Protein AF-A0A9P6E2N8-F1 (afdb_monomer_lite)

Radius of gyration: 18.42 Å; chains: 1; bounding box: 60×50×48 Å

Foldseek 3Di:
DDDDDDDPPPPPPDDPPPDDDPVLVVLLVVLLLLLQLLQLVLFDAPPDPPDDRQFPDDNVRSNVDDLVNQQALQCLNTGPKEWEAADDPVLLVVLLCQSQPAQVLPDDDQQPSLVVRPSSCCRCPVARPDPVHDSVSNVVSSVVVVVSSLSGFKAFSGDNRYRWDWAFDDPRIAMVVNPDGGTHTYMYTYHPDHGHHD

Secondary structure (DSSP, 8-state):
---------------TT----HHHHHHHHHHHHHHHHHHHHTPPPPSSTTS--SB---HHHHHT--HHHHH--BGGGTBSSEEEEEPPHHHHHHHHHHHSPPTT----S--BTGGG-HHHHIIIIIIIS-TTS-HHHHHHHHHHHHHHHTT-SEEE---SSBSS-EEPPPTT-EEESTT--S-EEEEEEPTT---B--

Organism: NCBI:txid179855

pLDDT: mean 85.66, std 16.01, range [40.47, 98.5]

Sequence (198 aa):
PPDQDQGSDLDSDIDPNENFEPDVNQALTKIWRQFLLDIANRSSNPKANVESAYVKLSDIQKLAVTDETYQNLHLSDFFKACHWKVGTRAEWSRTFTHLFPVRGDERSGSTQNYKNMTYWLDWTGDYLNNSNIPNATIHLMRKHLYKRFNKLRWMPLAQRERVWVSKKPIVSLRSYPETHTTAAPWVLIAPRHEPTFD

Structure (mmCIF, N/CA/C/O backbone):
data_AF-A0A9P6E2N8-F1
#
_entry.id   AF-A0A9P6E2N8-F1
#
loop_
_atom_site.group_PDB
_atom_site.id
_atom_site.type_symbol
_atom_site.label_atom_id
_atom_site.label_alt_id
_atom_site.label_comp_id
_atom_site.label_asym_id
_atom_site.label_entity_id
_atom_site.label_seq_id
_atom_site.pdbx_PDB_ins_code
_atom_site.Cartn_x
_atom_site.Cartn_y
_atom_site.Cartn_z
_atom_site.occupancy
_atom_site.B_iso_or_equiv
_atom_site.auth_seq_id
_atom_site.auth_comp_id
_atom_site.auth_asym_id
_atom_site.auth_atom_id
_atom_site.pdbx_PDB_model_num
ATOM 1 N N . PRO A 1 1 ? -35.102 -35.440 13.077 1.00 52.28 1 PRO A N 1
ATOM 2 C CA . PRO A 1 1 ? -34.419 -34.132 12.955 1.00 52.28 1 PRO A CA 1
ATOM 3 C C . PRO A 1 1 ? -33.355 -34.163 11.852 1.00 52.28 1 PRO A C 1
ATOM 5 O O . PRO A 1 1 ? -32.656 -35.165 11.710 1.00 52.28 1 PRO A O 1
ATOM 8 N N . PRO A 1 2 ? -33.264 -33.091 11.061 1.00 51.31 2 PRO A N 1
ATOM 9 C CA . PRO A 1 2 ? -31.935 -32.545 10.823 1.00 51.31 2 PRO A CA 1
ATOM 10 C C . PRO A 1 2 ? -31.901 -31.021 10.969 1.00 51.31 2 PRO A C 1
ATOM 12 O O . PRO A 1 2 ? -32.817 -30.314 10.551 1.00 51.31 2 PRO A O 1
ATOM 15 N N . ASP A 1 3 ? -30.810 -30.563 11.575 1.00 51.19 3 ASP A N 1
ATOM 16 C CA . ASP A 1 3 ? -30.391 -29.173 11.670 1.00 51.19 3 ASP A CA 1
ATOM 17 C C . ASP A 1 3 ? -30.147 -28.588 10.272 1.00 51.19 3 ASP A C 1
ATOM 19 O O . ASP A 1 3 ? -29.436 -29.179 9.456 1.00 51.19 3 ASP A O 1
ATOM 23 N N . GLN A 1 4 ? -30.719 -27.414 10.003 1.00 44.91 4 GLN A N 1
ATOM 24 C CA . GLN A 1 4 ? -30.304 -26.558 8.895 1.00 44.91 4 GLN A CA 1
ATOM 25 C C . GLN A 1 4 ? -29.604 -25.325 9.457 1.00 44.91 4 GLN A C 1
ATOM 27 O O . GLN A 1 4 ? -30.230 -24.349 9.862 1.00 44.91 4 GLN A O 1
ATOM 32 N N . ASP A 1 5 ? -28.278 -25.420 9.453 1.00 59.06 5 ASP A N 1
ATOM 33 C CA . ASP A 1 5 ? -27.359 -24.302 9.305 1.00 59.06 5 ASP A CA 1
ATOM 34 C C . ASP A 1 5 ? -27.633 -23.613 7.960 1.00 59.06 5 ASP A C 1
ATOM 36 O O . ASP A 1 5 ? -27.501 -24.226 6.897 1.00 59.06 5 ASP A O 1
ATOM 40 N N . GLN A 1 6 ? -28.038 -22.346 8.008 1.00 40.47 6 GLN A N 1
ATOM 41 C CA . GLN A 1 6 ? -27.842 -21.426 6.898 1.00 40.47 6 GLN A CA 1
ATOM 42 C C . GLN A 1 6 ? -27.220 -20.152 7.447 1.00 40.47 6 GLN A C 1
ATOM 44 O O . GLN A 1 6 ? -27.843 -19.384 8.183 1.00 40.47 6 GLN A O 1
ATOM 49 N N . GLY A 1 7 ? -25.948 -19.995 7.085 1.00 43.03 7 GLY A N 1
ATOM 50 C CA . GLY A 1 7 ? -25.104 -18.865 7.404 1.00 43.03 7 GLY A CA 1
ATOM 51 C C . GLY A 1 7 ? -25.801 -17.542 7.121 1.00 43.03 7 GLY A C 1
ATOM 52 O O . GLY A 1 7 ? -26.288 -17.270 6.026 1.00 43.03 7 GLY A O 1
ATOM 53 N N . SER A 1 8 ? -25.825 -16.714 8.158 1.00 45.38 8 SER A N 1
ATOM 54 C CA . SER A 1 8 ? -26.286 -15.339 8.106 1.00 45.38 8 SER A CA 1
ATOM 55 C C . SER A 1 8 ? -25.223 -14.472 7.425 1.00 45.38 8 SER A C 1
ATOM 57 O O . SER A 1 8 ? -24.461 -13.773 8.097 1.00 45.38 8 SER A O 1
ATOM 59 N N . ASP A 1 9 ? -25.195 -14.490 6.093 1.00 50.75 9 ASP A N 1
ATOM 60 C CA . ASP A 1 9 ? -24.541 -13.462 5.280 1.00 50.75 9 ASP A CA 1
ATOM 61 C C . ASP A 1 9 ? -25.358 -12.163 5.375 1.00 50.75 9 ASP A C 1
ATOM 63 O O . ASP A 1 9 ? -26.148 -11.813 4.500 1.00 50.75 9 ASP A O 1
ATOM 67 N N . LEU A 1 10 ? -25.187 -11.433 6.480 1.00 44.75 10 LEU A N 1
ATOM 68 C CA . LEU A 1 10 ? -25.597 -10.034 6.557 1.00 44.75 10 LEU A CA 1
ATOM 69 C C . LEU A 1 10 ? -24.540 -9.185 5.844 1.00 44.75 10 LEU A C 1
ATOM 71 O O . LEU A 1 10 ? -23.747 -8.480 6.479 1.00 44.75 10 LEU A O 1
ATOM 75 N N . ASP A 1 11 ? -24.575 -9.215 4.511 1.00 46.97 11 ASP A N 1
ATOM 76 C CA . ASP A 1 11 ? -24.194 -8.057 3.703 1.00 46.97 11 ASP A CA 1
ATOM 77 C C . ASP A 1 11 ? -25.184 -6.934 4.039 1.00 46.97 11 ASP A C 1
ATOM 79 O O . ASP A 1 11 ? -26.186 -6.685 3.377 1.00 46.97 11 ASP A O 1
ATOM 83 N N . SER A 1 12 ? -24.917 -6.288 5.171 1.00 48.03 12 SER A N 1
ATOM 84 C CA . SER A 1 12 ? -25.507 -5.011 5.531 1.00 48.03 12 SER A CA 1
ATOM 85 C C . SER A 1 12 ? -25.025 -4.003 4.495 1.00 48.03 12 SER A C 1
ATOM 87 O O . SER A 1 12 ? -23.885 -3.510 4.552 1.00 48.03 12 SER A O 1
ATOM 89 N N . ASP A 1 13 ? -25.899 -3.764 3.519 1.00 48.53 13 ASP A N 1
ATOM 90 C CA . ASP A 1 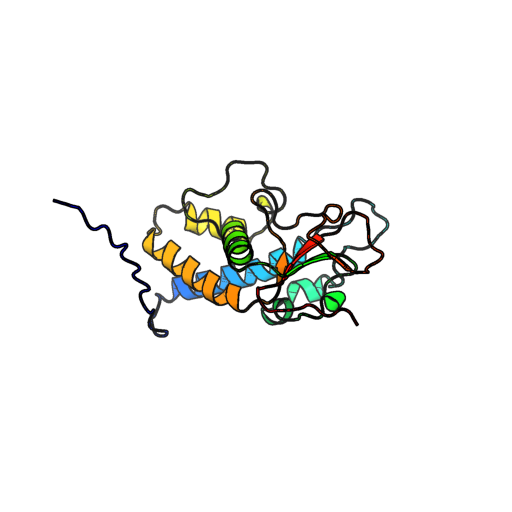13 ? -25.884 -2.615 2.631 1.00 48.53 13 ASP A CA 1
ATOM 91 C C . ASP A 1 13 ? -25.711 -1.363 3.492 1.00 48.53 13 ASP A C 1
ATOM 93 O O . ASP A 1 13 ? -26.623 -0.906 4.178 1.00 48.53 13 ASP A O 1
ATOM 97 N N . ILE A 1 14 ? -24.480 -0.855 3.526 1.00 53.50 14 ILE A N 1
ATOM 98 C CA . ILE A 1 14 ? -24.168 0.380 4.233 1.00 53.50 14 ILE A CA 1
ATOM 99 C C . ILE A 1 14 ? -24.707 1.530 3.408 1.00 53.50 14 ILE A C 1
ATOM 101 O O . ILE A 1 14 ? -24.273 1.727 2.268 1.00 53.50 14 ILE A O 1
ATOM 105 N N . ASP A 1 15 ? -25.573 2.312 4.042 1.00 54.09 15 ASP A N 1
ATOM 106 C CA . ASP A 1 15 ? -25.969 3.625 3.573 1.00 54.09 15 ASP A CA 1
ATOM 107 C C . ASP A 1 15 ? -24.705 4.478 3.338 1.00 54.09 15 ASP A C 1
ATOM 109 O O . ASP A 1 15 ? -23.913 4.689 4.263 1.00 54.09 15 ASP A O 1
ATOM 113 N N . PRO A 1 16 ? -24.461 4.975 2.114 1.00 51.03 16 PRO A N 1
ATOM 114 C CA . PRO A 1 16 ? -23.378 5.920 1.855 1.00 51.03 16 PRO A CA 1
ATOM 115 C C . PRO A 1 16 ? -23.459 7.208 2.704 1.00 51.03 16 PRO A C 1
ATOM 117 O O . PRO A 1 16 ? -22.477 7.949 2.722 1.00 51.03 16 PRO A O 1
ATOM 120 N N . ASN A 1 17 ? -24.565 7.445 3.424 1.00 50.59 17 ASN A N 1
ATOM 121 C CA . ASN A 1 17 ? -24.767 8.528 4.390 1.00 50.59 17 ASN A CA 1
ATOM 122 C C . ASN A 1 17 ? -24.568 8.128 5.863 1.00 50.59 17 ASN A C 1
ATOM 124 O O . ASN A 1 17 ? -25.029 8.856 6.745 1.00 50.59 17 ASN A O 1
ATOM 128 N N . GLU A 1 18 ? -23.911 7.005 6.171 1.00 60.66 18 GLU A N 1
ATOM 129 C CA . GLU A 1 18 ? -23.538 6.690 7.555 1.00 60.66 18 GLU A CA 1
ATOM 130 C C . GLU A 1 18 ? -22.545 7.756 8.068 1.00 60.66 18 GLU A C 1
ATOM 132 O O . GLU A 1 18 ? -21.334 7.708 7.835 1.00 60.66 18 GLU A O 1
ATOM 137 N N . ASN A 1 19 ? -23.098 8.803 8.687 1.00 55.50 19 ASN A N 1
ATOM 138 C CA . ASN A 1 19 ? -22.370 9.955 9.195 1.00 55.50 19 ASN A CA 1
ATOM 139 C C . ASN A 1 19 ? -21.580 9.535 10.430 1.00 55.50 19 ASN A C 1
ATOM 141 O O . ASN A 1 19 ? -22.124 9.399 11.524 1.00 55.50 19 ASN A O 1
ATOM 145 N N . PHE A 1 20 ? -20.279 9.348 10.248 1.00 61.91 20 PHE A N 1
ATOM 146 C CA . PHE A 1 20 ? -19.349 9.186 11.353 1.00 61.91 20 PHE A CA 1
ATOM 147 C C . PHE A 1 20 ? -19.308 10.439 12.213 1.00 61.91 20 PHE A C 1
ATOM 149 O O . PHE A 1 20 ? -19.444 11.563 11.717 1.00 61.91 20 PHE A O 1
ATOM 156 N N . GLU A 1 21 ? -18.980 10.241 13.486 1.00 68.62 21 GLU A N 1
ATOM 157 C CA . GLU A 1 21 ? -18.473 11.337 14.293 1.00 68.62 21 GLU A CA 1
ATOM 158 C C . GLU A 1 21 ? -17.294 12.007 13.556 1.00 68.62 21 GLU A C 1
ATOM 160 O O . GLU A 1 21 ? -16.438 11.305 12.997 1.00 68.62 21 GLU A O 1
ATOM 165 N N . PRO A 1 22 ? -17.233 13.352 13.519 1.00 64.00 22 PRO A N 1
ATOM 166 C CA . PRO A 1 22 ? -16.210 14.092 12.781 1.00 64.00 22 PRO A CA 1
ATOM 167 C C . PRO A 1 22 ? -14.769 13.626 13.045 1.00 64.00 22 PRO A C 1
ATOM 169 O O . PRO A 1 22 ? -13.941 13.678 12.135 1.00 64.00 22 PRO A O 1
ATOM 172 N N . ASP A 1 23 ? -14.486 13.123 14.249 1.00 79.19 23 ASP A N 1
ATOM 173 C CA . ASP A 1 23 ? -13.174 12.616 14.659 1.00 79.19 23 ASP A CA 1
ATOM 174 C C . ASP A 1 23 ? -12.752 11.347 13.889 1.00 79.19 23 ASP A C 1
ATOM 176 O O . ASP A 1 23 ? -11.657 11.279 13.329 1.00 79.19 23 ASP A O 1
ATOM 180 N N . VAL A 1 24 ? -13.655 10.372 13.717 1.00 83.19 24 VAL A N 1
ATOM 181 C CA . VAL A 1 24 ? -13.342 9.114 13.007 1.00 83.19 24 VAL A CA 1
ATOM 182 C C . VAL A 1 24 ? -13.080 9.360 11.518 1.00 83.19 24 VAL A C 1
ATOM 184 O O . VAL A 1 24 ? -12.187 8.749 10.925 1.00 83.19 24 VAL A O 1
ATOM 187 N N . ASN A 1 25 ? -13.806 10.294 10.900 1.00 85.69 25 ASN A N 1
ATOM 188 C CA . ASN A 1 25 ? -13.575 10.681 9.505 1.00 85.69 25 ASN A CA 1
ATOM 189 C C . ASN A 1 25 ? -12.207 11.348 9.302 1.00 85.69 25 ASN A C 1
ATOM 191 O O . ASN A 1 25 ? -11.506 11.067 8.317 1.00 85.69 25 ASN A O 1
ATOM 195 N N . GLN A 1 26 ? -11.813 12.224 10.230 1.00 89.12 26 GLN A N 1
ATOM 196 C CA . GLN A 1 26 ? -10.501 12.870 10.207 1.00 89.12 26 GLN A CA 1
ATOM 197 C C . GLN A 1 26 ? -9.385 11.845 10.426 1.00 89.12 26 GLN A C 1
ATOM 199 O O . GLN A 1 26 ? -8.429 11.810 9.644 1.00 89.12 26 GLN A O 1
ATOM 204 N N . ALA A 1 27 ? -9.553 10.947 11.399 1.00 90.44 27 ALA A N 1
ATOM 205 C CA . ALA A 1 27 ? -8.662 9.820 11.653 1.00 90.44 27 ALA A CA 1
ATOM 206 C C . ALA A 1 27 ? -8.456 8.949 10.404 1.00 90.44 27 ALA A C 1
ATOM 208 O O . ALA A 1 27 ? -7.322 8.721 9.979 1.00 90.44 27 ALA A O 1
ATOM 209 N N . LEU A 1 28 ? -9.543 8.521 9.754 1.00 93.75 28 LEU A N 1
ATOM 210 C CA . LEU A 1 28 ? -9.488 7.722 8.527 1.00 93.75 28 LEU A CA 1
ATOM 211 C C . LEU A 1 28 ? -8.750 8.440 7.398 1.00 93.75 28 LEU A C 1
ATOM 213 O O . LEU A 1 28 ? -7.960 7.826 6.679 1.00 93.75 28 LEU A O 1
ATOM 217 N N . THR A 1 29 ? -8.992 9.739 7.240 1.00 94.50 29 THR A N 1
ATOM 218 C CA . THR A 1 29 ? -8.325 10.549 6.217 1.00 94.50 29 THR A CA 1
ATOM 219 C C . THR A 1 29 ? -6.830 10.669 6.490 1.00 94.50 29 THR A C 1
ATOM 221 O O . THR A 1 29 ? -6.033 10.476 5.570 1.00 94.50 29 THR A O 1
ATOM 224 N N . LYS A 1 30 ? -6.443 10.909 7.748 1.00 95.38 30 LYS A N 1
ATOM 225 C CA . LYS A 1 30 ? -5.042 10.983 8.177 1.00 95.38 30 LYS A CA 1
ATOM 226 C C . LYS A 1 30 ? -4.321 9.652 7.958 1.00 95.38 30 LYS A C 1
ATOM 228 O O . LYS A 1 30 ? -3.292 9.631 7.283 1.00 95.38 30 LYS A O 1
ATOM 233 N N . ILE A 1 31 ? -4.876 8.548 8.465 1.00 96.56 31 ILE A N 1
ATOM 234 C CA . ILE A 1 31 ? -4.289 7.205 8.327 1.00 96.56 31 ILE A CA 1
ATOM 235 C C . ILE A 1 31 ? -4.139 6.845 6.853 1.00 96.56 31 ILE A C 1
ATOM 237 O O . ILE A 1 31 ? -3.077 6.389 6.439 1.00 96.56 31 ILE A O 1
ATOM 241 N N . TRP A 1 32 ? -5.178 7.077 6.045 1.00 97.75 32 TRP A N 1
ATOM 242 C CA . TRP A 1 32 ? -5.133 6.778 4.617 1.00 97.75 32 TRP A CA 1
ATOM 243 C C . TRP A 1 32 ? -4.052 7.585 3.900 1.00 97.75 32 TRP A C 1
ATOM 245 O O . TRP A 1 32 ? -3.250 7.026 3.151 1.00 97.75 32 TRP A O 1
ATOM 255 N N . ARG A 1 33 ? -3.982 8.895 4.163 1.00 97.31 33 ARG A N 1
ATOM 256 C CA . ARG A 1 33 ? -2.963 9.760 3.568 1.00 97.31 33 ARG A CA 1
ATOM 257 C C . ARG A 1 33 ? -1.556 9.294 3.933 1.00 97.31 33 ARG A C 1
ATOM 259 O O . ARG A 1 33 ? -0.710 9.194 3.043 1.00 97.31 33 ARG A O 1
ATOM 266 N N . GLN A 1 34 ? -1.324 8.992 5.210 1.00 97.31 34 GLN A N 1
ATOM 267 C CA . GLN A 1 34 ? -0.031 8.519 5.697 1.00 97.31 34 GLN A CA 1
ATOM 268 C C . GLN A 1 34 ? 0.322 7.141 5.128 1.00 97.31 34 GLN A C 1
ATOM 270 O O . GLN A 1 34 ? 1.471 6.911 4.762 1.00 97.31 34 GLN A O 1
ATOM 275 N N . PHE A 1 35 ? -0.659 6.250 4.981 1.00 97.25 35 PHE A N 1
ATOM 276 C CA . PHE A 1 35 ? -0.478 4.945 4.351 1.00 97.25 35 PHE A CA 1
ATOM 277 C C . PHE A 1 35 ? 0.084 5.084 2.933 1.00 97.25 35 PHE A C 1
ATOM 279 O O . PHE A 1 35 ? 1.115 4.490 2.620 1.00 97.25 35 PHE A O 1
ATOM 286 N N . LEU A 1 36 ? -0.525 5.928 2.097 1.00 97.25 36 LEU A N 1
ATOM 287 C CA . LEU A 1 36 ? -0.045 6.158 0.732 1.00 97.25 36 LEU A CA 1
ATOM 288 C C . LEU A 1 36 ? 1.382 6.733 0.707 1.00 97.25 36 LEU A C 1
ATOM 290 O O . LEU A 1 36 ? 2.196 6.312 -0.117 1.00 97.25 36 LEU A O 1
ATOM 294 N N . LEU A 1 37 ? 1.708 7.653 1.621 1.00 95.00 37 LEU A N 1
ATOM 295 C CA . LEU A 1 37 ? 3.061 8.209 1.755 1.00 95.00 37 LEU A CA 1
ATOM 296 C C . LEU A 1 37 ? 4.082 7.138 2.141 1.00 95.00 37 LEU A C 1
ATOM 298 O O . LEU A 1 37 ? 5.158 7.048 1.547 1.00 95.00 37 LEU A O 1
ATOM 302 N N . ASP A 1 38 ? 3.761 6.322 3.137 1.00 94.44 38 ASP A N 1
ATOM 303 C CA . ASP A 1 38 ? 4.670 5.312 3.668 1.00 94.44 38 ASP A CA 1
ATOM 304 C C . ASP A 1 38 ? 4.945 4.200 2.658 1.00 94.44 38 ASP A C 1
ATOM 306 O O . ASP A 1 38 ? 6.083 3.728 2.558 1.00 94.44 38 ASP A O 1
ATOM 310 N N . ILE A 1 39 ? 3.939 3.810 1.868 1.00 94.19 39 ILE A N 1
ATOM 311 C CA . ILE A 1 39 ? 4.114 2.839 0.785 1.00 94.19 39 ILE A CA 1
ATOM 312 C C . ILE A 1 39 ? 5.157 3.347 -0.218 1.00 94.19 39 ILE A C 1
ATOM 314 O O . ILE A 1 39 ? 6.093 2.606 -0.532 1.00 94.19 39 ILE A O 1
ATOM 318 N N . ALA A 1 40 ? 5.069 4.609 -0.649 1.00 92.06 40 ALA A N 1
ATOM 319 C CA . ALA A 1 40 ? 6.023 5.198 -1.589 1.00 92.06 40 ALA A CA 1
ATOM 320 C C . ALA A 1 40 ? 7.429 5.356 -0.980 1.00 92.06 40 ALA A C 1
ATOM 322 O O . ALA A 1 40 ? 8.432 4.981 -1.600 1.00 92.06 40 ALA A O 1
ATOM 323 N N . ASN A 1 41 ? 7.507 5.859 0.255 1.00 88.50 41 ASN A N 1
ATOM 324 C CA . ASN A 1 41 ? 8.771 6.181 0.925 1.00 88.50 41 ASN A CA 1
ATOM 325 C C . ASN A 1 41 ? 9.576 4.961 1.375 1.00 88.50 41 ASN A C 1
ATOM 327 O O . ASN A 1 41 ? 10.803 5.021 1.438 1.00 88.50 41 ASN A O 1
ATOM 331 N N . ARG A 1 42 ? 8.912 3.848 1.698 1.00 86.56 42 ARG A N 1
ATOM 332 C CA . ARG A 1 42 ? 9.568 2.630 2.206 1.00 86.56 42 ARG A CA 1
ATOM 333 C C . ARG A 1 42 ? 9.734 1.542 1.152 1.00 86.56 42 ARG A C 1
ATOM 335 O O . ARG A 1 42 ? 9.994 0.387 1.506 1.00 86.56 42 ARG A O 1
ATOM 342 N N . SER A 1 43 ? 9.571 1.894 -0.119 1.00 77.44 43 SER A N 1
ATOM 343 C CA . SER A 1 43 ? 9.895 1.007 -1.231 1.00 77.44 43 SER A CA 1
ATOM 344 C C . SER A 1 43 ? 11.333 0.493 -1.113 1.00 77.44 43 SER A C 1
ATOM 346 O O . SER A 1 43 ? 12.217 1.143 -0.554 1.00 77.44 43 SER A O 1
ATOM 348 N N . SER A 1 44 ? 11.552 -0.754 -1.531 1.00 66.69 44 SER A N 1
ATOM 349 C CA . SER A 1 44 ? 12.854 -1.390 -1.327 1.00 66.69 44 SER A CA 1
ATOM 350 C C . SER A 1 44 ? 13.935 -0.715 -2.165 1.00 66.69 44 SER A C 1
ATOM 352 O O . SER A 1 44 ? 13.705 -0.394 -3.328 1.00 66.69 44 SER A O 1
ATOM 354 N N . ASN A 1 45 ? 15.130 -0.588 -1.590 1.00 65.88 45 ASN A N 1
ATOM 355 C CA . ASN A 1 45 ? 16.336 -0.198 -2.312 1.00 65.88 45 ASN A CA 1
ATOM 356 C C . ASN A 1 45 ? 17.212 -1.433 -2.578 1.00 65.88 45 ASN A C 1
ATOM 358 O O . ASN A 1 45 ? 17.247 -2.339 -1.732 1.00 65.88 45 ASN A O 1
ATOM 362 N N . PRO A 1 46 ? 17.927 -1.489 -3.716 1.00 59.44 46 PRO A N 1
ATOM 363 C CA . PRO A 1 46 ? 18.962 -2.491 -3.934 1.00 59.44 46 PRO A CA 1
ATOM 364 C C . PRO A 1 46 ? 19.987 -2.445 -2.792 1.00 59.44 46 PRO A C 1
ATOM 366 O O . PRO A 1 46 ? 20.341 -1.376 -2.302 1.00 59.44 46 PRO A O 1
ATOM 369 N N . LYS A 1 47 ? 20.494 -3.606 -2.361 1.00 55.59 47 LYS A N 1
ATOM 370 C CA . LYS A 1 47 ? 21.522 -3.693 -1.302 1.00 55.59 47 LYS A CA 1
ATOM 371 C C . LYS A 1 47 ? 22.910 -3.189 -1.736 1.00 55.59 47 LYS A C 1
ATOM 373 O O . LYS A 1 47 ? 23.836 -3.232 -0.935 1.00 55.59 47 LYS A O 1
ATOM 378 N N . ALA A 1 48 ? 23.069 -2.733 -2.975 1.00 50.62 48 ALA A N 1
ATOM 379 C CA . ALA A 1 48 ? 24.320 -2.201 -3.491 1.00 50.62 48 ALA A CA 1
ATOM 380 C C . ALA A 1 48 ? 24.191 -0.682 -3.652 1.00 50.62 48 ALA A C 1
ATOM 382 O O . ALA A 1 48 ? 23.338 -0.219 -4.402 1.00 50.62 48 ALA A O 1
ATOM 383 N N . ASN A 1 49 ? 25.063 0.072 -2.978 1.00 47.38 49 ASN A N 1
ATOM 384 C CA . ASN A 1 49 ? 25.166 1.543 -2.970 1.00 47.38 49 ASN A CA 1
ATOM 385 C C . ASN A 1 49 ? 25.432 2.196 -4.350 1.00 47.38 49 ASN A C 1
ATOM 387 O O . ASN A 1 49 ? 25.869 3.341 -4.407 1.00 47.38 49 ASN A O 1
ATOM 391 N N . VAL A 1 50 ? 25.228 1.478 -5.456 1.00 47.28 50 VAL A N 1
ATOM 392 C CA . VAL A 1 50 ? 25.633 1.883 -6.808 1.00 47.28 50 VAL A CA 1
ATOM 393 C C . VAL A 1 50 ? 24.429 2.045 -7.741 1.00 47.28 50 VAL A C 1
ATOM 395 O O . VAL A 1 50 ? 24.476 2.878 -8.640 1.00 47.28 50 VAL A O 1
ATOM 398 N N . GLU A 1 51 ? 23.316 1.337 -7.502 1.00 49.53 51 GLU A N 1
ATOM 399 C CA . GLU A 1 51 ? 22.099 1.483 -8.306 1.00 49.53 51 GLU A CA 1
ATOM 400 C C . GLU A 1 51 ? 20.970 2.143 -7.515 1.00 49.53 51 GLU A C 1
ATOM 402 O O . GLU A 1 51 ? 20.602 1.744 -6.410 1.00 49.53 51 GLU A O 1
ATOM 407 N N . SER A 1 52 ? 20.422 3.189 -8.126 1.00 56.31 52 SER A N 1
ATOM 408 C CA . SER A 1 52 ? 19.283 3.961 -7.645 1.00 56.31 52 SER A CA 1
ATOM 409 C C . SER A 1 52 ? 18.098 3.077 -7.229 1.00 56.31 52 SER A C 1
ATOM 411 O O . SER A 1 52 ? 17.863 2.042 -7.848 1.00 56.31 52 SER A O 1
ATOM 413 N N . ALA A 1 53 ? 17.324 3.525 -6.234 1.00 72.06 53 ALA A N 1
ATOM 414 C CA . ALA A 1 53 ? 16.086 2.892 -5.771 1.00 72.06 53 ALA A CA 1
ATOM 415 C C . ALA A 1 53 ? 15.251 2.279 -6.916 1.00 72.06 53 ALA A C 1
ATOM 417 O O . ALA A 1 53 ? 15.121 2.898 -7.978 1.00 72.06 53 ALA A O 1
ATOM 418 N N . TYR A 1 54 ? 14.630 1.109 -6.683 1.00 86.31 54 TYR A N 1
ATOM 419 C CA . TYR A 1 54 ? 13.723 0.472 -7.657 1.00 86.31 54 TYR A CA 1
ATOM 420 C C . TYR A 1 54 ? 12.539 1.369 -8.031 1.00 86.31 54 TYR A C 1
ATOM 422 O O . TYR A 1 54 ? 11.886 1.125 -9.039 1.00 86.31 54 TYR A O 1
ATOM 430 N N . VAL A 1 55 ? 12.268 2.402 -7.236 1.00 88.12 55 VAL A N 1
ATOM 431 C CA . VAL A 1 55 ? 11.262 3.426 -7.500 1.00 88.12 55 VAL A CA 1
ATOM 432 C C . VAL A 1 55 ? 11.878 4.618 -8.236 1.00 88.12 55 VAL A C 1
ATOM 434 O O . VAL A 1 55 ? 12.969 5.082 -7.897 1.00 88.12 55 VAL A O 1
ATOM 437 N N . LYS A 1 56 ? 11.175 5.114 -9.259 1.00 90.69 56 LYS A N 1
ATOM 438 C CA . LYS A 1 56 ? 11.560 6.288 -10.058 1.00 90.69 56 LYS A CA 1
ATOM 439 C C . LYS A 1 56 ? 11.227 7.614 -9.381 1.00 90.69 56 LYS A C 1
ATOM 441 O O . LYS A 1 56 ? 11.897 8.600 -9.665 1.00 90.69 56 LYS A O 1
ATOM 446 N N . LEU A 1 57 ? 10.232 7.628 -8.494 1.00 89.31 57 LEU A N 1
ATOM 447 C CA . LEU A 1 57 ? 9.789 8.845 -7.822 1.00 89.31 57 LEU A CA 1
ATOM 448 C C . LEU A 1 57 ? 10.927 9.497 -7.026 1.00 89.31 57 LEU A C 1
ATOM 450 O O . LEU A 1 57 ? 11.581 8.845 -6.205 1.00 89.31 57 LEU A O 1
ATOM 454 N N . SER A 1 58 ? 11.117 10.797 -7.237 1.00 89.31 58 SER A N 1
ATOM 455 C CA . SER A 1 58 ? 11.943 11.648 -6.380 1.00 89.31 58 SER A CA 1
ATOM 456 C C . SER A 1 58 ? 11.314 11.798 -4.995 1.00 89.31 58 SER A C 1
ATOM 458 O O . SER A 1 58 ? 10.131 11.518 -4.803 1.00 89.31 58 SER A O 1
ATOM 460 N N . ASP A 1 59 ? 12.073 12.280 -4.014 1.00 86.62 59 ASP A N 1
ATOM 461 C CA . ASP A 1 59 ? 11.535 12.458 -2.661 1.00 86.62 59 ASP A CA 1
ATOM 462 C C . ASP A 1 59 ? 10.381 13.473 -2.623 1.00 86.62 59 ASP A C 1
ATOM 464 O O . ASP A 1 59 ? 9.395 13.257 -1.923 1.00 86.62 59 ASP A O 1
ATOM 468 N N . ILE A 1 60 ? 10.421 14.508 -3.470 1.00 88.50 60 ILE A N 1
ATOM 469 C CA . ILE A 1 60 ? 9.305 15.454 -3.638 1.00 88.50 60 ILE A CA 1
ATOM 470 C C . ILE A 1 60 ? 8.076 14.743 -4.220 1.00 88.50 60 ILE A C 1
ATOM 472 O O . ILE A 1 60 ? 6.965 14.919 -3.722 1.00 88.50 60 ILE A O 1
ATOM 476 N N . GLN A 1 61 ? 8.259 13.893 -5.236 1.00 91.00 61 GLN A N 1
ATOM 477 C CA . GLN A 1 61 ? 7.156 13.128 -5.827 1.00 91.00 61 GLN A CA 1
ATOM 478 C C . GLN A 1 61 ? 6.566 12.115 -4.839 1.00 91.00 61 GLN A C 1
ATOM 480 O O . GLN A 1 61 ? 5.350 11.954 -4.788 1.00 91.00 61 GLN A O 1
ATOM 485 N N . LYS A 1 62 ? 7.397 11.480 -4.002 1.00 90.19 62 LYS A N 1
ATOM 486 C CA . LYS A 1 62 ? 6.935 10.581 -2.933 1.00 90.19 62 LYS A CA 1
ATOM 487 C C . LYS A 1 62 ? 6.082 11.310 -1.895 1.00 90.19 62 LYS A C 1
ATOM 489 O O . LYS A 1 62 ? 5.116 10.736 -1.402 1.00 90.19 62 LYS A O 1
ATOM 494 N N . LEU A 1 63 ? 6.402 12.564 -1.574 1.00 89.69 63 LEU A N 1
ATOM 495 C CA . LEU A 1 63 ? 5.580 13.394 -0.684 1.00 89.69 63 LEU A CA 1
ATOM 496 C C . LEU A 1 63 ? 4.257 13.821 -1.335 1.00 89.69 63 LEU A C 1
ATOM 498 O O . LEU A 1 63 ? 3.278 14.066 -0.633 1.00 89.69 63 LEU A O 1
ATOM 502 N N . ALA A 1 64 ? 4.199 13.868 -2.664 1.00 93.75 64 ALA A N 1
ATOM 503 C CA . ALA A 1 64 ? 3.027 14.291 -3.423 1.00 93.75 64 ALA A CA 1
ATOM 504 C C . ALA A 1 64 ? 2.098 13.142 -3.862 1.00 93.75 64 ALA A C 1
ATOM 506 O O . ALA A 1 64 ? 1.095 13.416 -4.512 1.00 93.75 64 ALA A O 1
ATOM 507 N N . VAL A 1 65 ? 2.387 11.877 -3.522 1.00 95.38 65 VAL A N 1
ATOM 508 C CA . VAL A 1 65 ? 1.564 10.740 -3.984 1.00 95.38 65 VAL A CA 1
ATOM 509 C C . VAL A 1 65 ? 0.116 10.841 -3.509 1.00 95.38 65 VAL A C 1
ATOM 511 O O . VAL A 1 65 ? -0.142 11.211 -2.364 1.00 95.38 65 VAL A O 1
ATOM 514 N N . THR A 1 66 ? -0.824 10.456 -4.363 1.00 96.81 66 THR A N 1
ATOM 515 C CA . THR A 1 66 ? -2.273 10.442 -4.104 1.00 96.81 66 THR A CA 1
ATOM 516 C C . THR A 1 66 ? -2.853 9.071 -4.445 1.00 96.81 66 THR A C 1
ATOM 518 O O . THR A 1 66 ? -2.138 8.187 -4.921 1.00 96.81 66 THR A O 1
ATOM 521 N N . ASP A 1 67 ? -4.156 8.869 -4.231 1.00 97.56 67 ASP A N 1
ATOM 522 C CA . ASP A 1 67 ? -4.865 7.684 -4.726 1.00 97.56 67 ASP A CA 1
ATOM 523 C C . ASP A 1 67 ? -4.625 7.471 -6.236 1.00 97.56 67 ASP A C 1
ATOM 525 O O . ASP A 1 67 ? -4.444 6.335 -6.670 1.00 97.56 67 ASP A O 1
ATOM 529 N N . GLU A 1 68 ? -4.535 8.550 -7.025 1.00 97.31 68 GLU A N 1
ATOM 530 C CA . GLU A 1 68 ? -4.309 8.502 -8.479 1.00 97.31 68 GLU A CA 1
ATOM 531 C C . GLU A 1 68 ? -2.952 7.884 -8.825 1.00 97.31 68 GLU A C 1
ATOM 533 O O . GLU A 1 68 ? -2.846 7.112 -9.777 1.00 97.31 68 GLU A O 1
ATOM 538 N N . THR A 1 69 ? -1.923 8.133 -8.004 1.00 96.44 69 THR A N 1
ATOM 539 C CA . THR A 1 69 ? -0.606 7.494 -8.160 1.00 96.44 69 THR A CA 1
ATOM 540 C C . THR A 1 69 ? -0.722 5.967 -8.140 1.00 96.44 69 THR A C 1
ATOM 542 O O . THR A 1 69 ? -0.076 5.276 -8.925 1.00 96.44 69 THR A O 1
ATOM 545 N N . TYR A 1 70 ? -1.585 5.433 -7.275 1.00 97.56 70 TYR A N 1
ATOM 546 C CA . TYR A 1 70 ? -1.814 3.995 -7.111 1.00 97.56 70 TYR A CA 1
ATOM 547 C C . TYR A 1 70 ? -2.949 3.451 -7.996 1.00 97.56 70 TYR A C 1
ATOM 549 O O . TYR A 1 70 ? -3.217 2.246 -8.018 1.00 97.56 70 TYR A O 1
ATOM 557 N N . GLN A 1 71 ? -3.624 4.329 -8.738 1.00 97.75 71 GLN A N 1
ATOM 558 C CA . GLN A 1 71 ? -4.553 3.985 -9.815 1.00 97.75 71 GLN A CA 1
ATOM 559 C C . GLN A 1 71 ? -3.875 3.971 -11.186 1.00 97.75 71 GLN A C 1
ATOM 561 O O . GLN A 1 71 ? -4.413 3.379 -12.123 1.00 97.75 71 GLN A O 1
ATOM 566 N N . ASN A 1 72 ? -2.705 4.595 -11.321 1.00 96.44 72 ASN A N 1
ATOM 567 C CA . ASN A 1 72 ? -1.922 4.525 -12.542 1.00 96.44 72 ASN A CA 1
ATOM 568 C C . ASN A 1 72 ? -1.402 3.094 -12.754 1.00 96.44 72 ASN A C 1
ATOM 570 O O . ASN A 1 72 ? -0.682 2.556 -11.914 1.00 96.44 72 ASN A O 1
ATOM 574 N N . LEU A 1 73 ? -1.793 2.475 -13.870 1.00 96.62 73 LEU A N 1
ATOM 575 C CA . LEU A 1 73 ? -1.360 1.130 -14.261 1.00 96.62 73 LEU A CA 1
ATOM 576 C C . LEU A 1 73 ? -0.096 1.137 -15.122 1.00 96.62 73 LEU A C 1
ATOM 578 O O . LEU A 1 73 ? 0.456 0.064 -15.362 1.00 96.62 73 LEU A O 1
ATOM 582 N N . HIS A 1 74 ? 0.380 2.313 -15.535 1.00 96.50 74 HIS A N 1
ATOM 583 C CA . HIS A 1 74 ? 1.664 2.466 -16.199 1.00 96.50 74 HIS A CA 1
ATOM 584 C C . HIS A 1 74 ? 2.788 2.343 -15.163 1.00 96.50 74 HIS A C 1
ATOM 586 O O . HIS A 1 74 ? 3.321 3.320 -14.638 1.00 96.50 74 HIS A O 1
ATOM 592 N N . LEU A 1 75 ? 3.095 1.105 -14.770 1.00 94.69 75 LEU A N 1
ATOM 593 C CA . LEU A 1 75 ? 3.977 0.821 -13.637 1.00 94.69 75 LEU A CA 1
ATOM 594 C C . LEU A 1 75 ? 5.412 1.294 -13.868 1.00 94.69 75 LEU A C 1
ATOM 596 O O . LEU A 1 75 ? 6.136 1.531 -12.901 1.00 94.69 75 LEU A O 1
ATOM 600 N N . SER A 1 76 ? 5.816 1.463 -15.121 1.00 94.44 76 SER A N 1
ATOM 601 C CA . SER A 1 76 ? 7.062 2.113 -15.518 1.00 94.44 76 SER A CA 1
ATOM 602 C C . SER A 1 76 ? 7.165 3.561 -15.043 1.00 94.44 76 SER A C 1
ATOM 604 O O . SER A 1 76 ? 8.291 4.018 -14.880 1.00 94.44 76 SER A O 1
ATOM 606 N N . ASP A 1 77 ? 6.077 4.278 -14.745 1.00 94.00 77 ASP A N 1
ATOM 607 C CA . ASP A 1 77 ? 6.159 5.607 -14.110 1.00 94.00 77 ASP A CA 1
ATOM 608 C C . ASP A 1 77 ? 6.658 5.522 -12.668 1.00 94.00 77 ASP A C 1
ATOM 610 O O . ASP A 1 77 ? 7.337 6.421 -12.167 1.00 94.00 77 ASP A O 1
ATOM 614 N N . PHE A 1 78 ? 6.335 4.422 -11.987 1.00 94.00 78 PHE A N 1
ATOM 615 C CA . PHE A 1 78 ? 6.656 4.237 -10.580 1.00 94.00 78 PHE A CA 1
ATOM 616 C C . PHE A 1 78 ? 7.940 3.431 -10.383 1.00 94.00 78 PHE A C 1
ATOM 618 O O . PHE A 1 78 ? 8.740 3.759 -9.508 1.00 94.00 78 PHE A O 1
ATOM 625 N N . PHE A 1 79 ? 8.169 2.393 -11.187 1.00 93.62 79 PHE A N 1
ATOM 626 C CA . PHE A 1 79 ? 9.238 1.417 -10.998 1.00 93.62 79 PHE A CA 1
ATOM 627 C C . PHE A 1 79 ? 10.260 1.438 -12.136 1.00 93.62 79 PHE A C 1
ATOM 629 O O . PHE A 1 79 ? 9.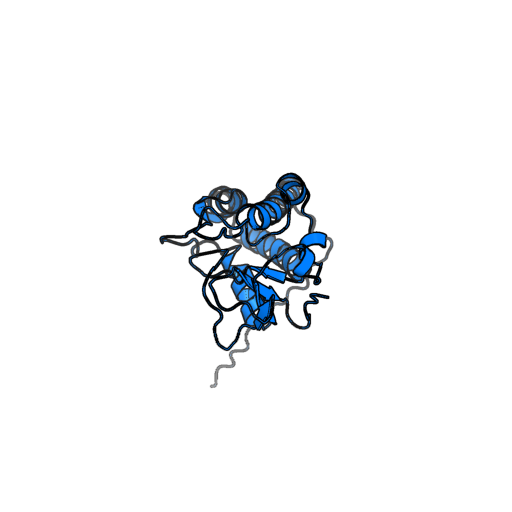925 1.521 -13.314 1.00 93.62 79 PHE A O 1
ATOM 636 N N . LYS A 1 80 ? 11.538 1.296 -11.780 1.00 92.88 80 LYS A N 1
ATOM 637 C CA . LYS A 1 80 ? 12.631 0.951 -12.705 1.00 92.88 80 LYS A CA 1
ATOM 638 C C . LYS A 1 80 ? 12.656 -0.536 -12.995 1.00 92.88 80 LYS A C 1
ATOM 640 O O . LYS A 1 80 ? 12.917 -0.922 -14.124 1.00 92.88 80 LYS A O 1
ATOM 645 N N . ALA A 1 81 ? 12.391 -1.339 -11.967 1.00 93.12 81 ALA A N 1
ATOM 646 C CA . ALA A 1 81 ? 12.167 -2.764 -12.093 1.00 93.12 81 ALA A CA 1
ATOM 647 C C . ALA A 1 81 ? 11.230 -3.264 -10.988 1.00 93.12 81 ALA A C 1
ATOM 649 O O . ALA A 1 81 ? 11.267 -2.766 -9.860 1.00 93.12 81 ALA A O 1
ATOM 650 N N . CYS A 1 82 ? 10.394 -4.247 -11.309 1.00 95.56 82 CYS A N 1
ATOM 651 C CA . CYS A 1 82 ? 9.524 -4.931 -10.357 1.00 95.56 82 CYS A CA 1
ATOM 652 C C . CYS A 1 82 ? 9.182 -6.341 -10.847 1.00 95.56 82 CYS A C 1
ATOM 654 O O . CYS A 1 82 ? 9.311 -6.656 -12.031 1.00 95.56 82 CYS A O 1
ATOM 656 N N . HIS A 1 83 ? 8.709 -7.181 -9.932 1.00 96.56 83 HIS A N 1
ATOM 657 C CA . HIS A 1 83 ? 8.028 -8.421 -10.279 1.00 96.56 83 HIS A CA 1
ATOM 658 C C . HIS A 1 83 ? 6.556 -8.276 -9.952 1.00 96.56 83 HIS A C 1
ATOM 660 O O . HIS A 1 83 ? 6.217 -7.852 -8.852 1.00 96.56 83 HIS A O 1
ATOM 666 N N . TRP A 1 84 ? 5.675 -8.635 -10.869 1.00 97.56 84 TRP A N 1
ATOM 667 C CA . TRP A 1 84 ? 4.257 -8.354 -10.730 1.00 97.56 84 TRP A CA 1
ATOM 668 C C . TRP A 1 84 ? 3.392 -9.549 -11.105 1.00 97.56 84 TRP A C 1
ATOM 670 O O . TRP A 1 84 ? 3.804 -10.453 -11.830 1.00 97.56 84 TRP A O 1
ATOM 680 N N . LYS A 1 85 ? 2.163 -9.550 -10.597 1.00 97.69 85 LYS A N 1
ATOM 681 C CA . LYS A 1 85 ? 1.097 -10.445 -11.053 1.00 97.69 85 LYS A CA 1
ATOM 682 C C . LYS A 1 85 ? -0.258 -9.783 -10.907 1.00 97.69 85 LYS A C 1
ATOM 684 O O . LYS A 1 85 ? -0.458 -8.977 -9.998 1.00 97.69 85 LYS A O 1
ATOM 689 N N . VAL A 1 86 ? -1.206 -10.205 -11.735 1.00 98.12 86 VAL A N 1
ATOM 690 C CA . VAL A 1 86 ? -2.624 -9.945 -11.481 1.00 98.12 86 VAL A CA 1
ATOM 691 C C . VAL A 1 86 ? -3.079 -10.811 -10.316 1.00 98.12 86 VAL A C 1
ATOM 693 O O . VAL A 1 86 ? -2.916 -12.033 -10.319 1.00 98.12 86 VAL A O 1
ATOM 696 N N . GLY A 1 87 ? -3.586 -10.155 -9.277 1.00 97.38 87 GLY A N 1
ATOM 697 C CA . GLY A 1 87 ? -4.076 -10.809 -8.079 1.00 97.38 87 GLY A CA 1
ATOM 698 C C . GLY A 1 87 ? -5.458 -11.407 -8.276 1.00 97.38 87 GLY A C 1
ATOM 699 O O . GLY A 1 87 ? -6.324 -10.847 -8.951 1.00 97.38 87 GLY A O 1
ATOM 700 N N . THR A 1 88 ? -5.706 -12.527 -7.607 1.00 97.75 88 THR A N 1
ATOM 701 C CA . THR A 1 88 ? -7.081 -12.966 -7.346 1.00 97.75 88 THR A CA 1
ATOM 702 C C . THR A 1 88 ? -7.754 -12.041 -6.324 1.00 97.75 88 THR A C 1
ATOM 704 O O . THR A 1 88 ? -7.085 -11.342 -5.558 1.00 97.75 88 THR A O 1
ATOM 707 N N . ARG A 1 89 ? -9.093 -12.064 -6.244 1.00 97.44 89 ARG A N 1
ATOM 708 C CA . ARG A 1 89 ? -9.835 -11.338 -5.189 1.00 97.44 89 ARG A CA 1
ATOM 709 C C . ARG A 1 89 ? -9.355 -11.718 -3.783 1.00 97.44 89 ARG A C 1
ATOM 711 O O . ARG A 1 89 ? -9.214 -10.848 -2.930 1.00 97.44 89 ARG A O 1
ATOM 718 N N . ALA A 1 90 ? -9.061 -13.001 -3.570 1.00 97.75 90 ALA A N 1
ATOM 719 C CA . ALA A 1 90 ? -8.553 -13.509 -2.301 1.00 97.75 90 ALA A CA 1
ATOM 720 C C . ALA A 1 90 ? -7.156 -12.961 -1.974 1.00 97.75 90 ALA A C 1
ATOM 722 O O . ALA A 1 90 ? -6.895 -12.592 -0.833 1.00 97.75 90 ALA A O 1
ATOM 723 N N . GLU A 1 91 ? -6.263 -12.865 -2.962 1.00 97.62 91 GLU A N 1
ATOM 724 C CA . GLU A 1 91 ? -4.932 -12.279 -2.766 1.00 97.62 91 GLU A CA 1
ATOM 725 C C . GLU A 1 91 ? -5.007 -10.785 -2.468 1.00 97.62 91 GLU A C 1
ATOM 727 O O . GLU A 1 91 ? -4.355 -10.329 -1.536 1.00 97.62 91 GLU A O 1
ATOM 732 N N . TRP A 1 92 ? -5.851 -10.041 -3.186 1.00 98.12 92 TRP A N 1
ATOM 733 C CA . TRP A 1 92 ? -6.054 -8.612 -2.943 1.00 98.12 92 TRP A CA 1
ATOM 734 C C . TRP A 1 92 ? -6.599 -8.339 -1.534 1.00 98.12 92 TRP A C 1
ATOM 736 O O . TRP A 1 92 ? -6.058 -7.516 -0.793 1.00 98.12 92 TRP A O 1
ATOM 746 N N . SER A 1 93 ? -7.614 -9.104 -1.118 1.00 97.75 93 SER A N 1
ATOM 747 C CA . SER A 1 93 ? -8.179 -9.038 0.235 1.00 97.75 93 SER A CA 1
ATOM 748 C C . SER A 1 93 ? -7.168 -9.448 1.316 1.00 97.75 93 SER A C 1
ATOM 750 O O . SER A 1 93 ? -7.083 -8.821 2.377 1.00 97.75 93 SER A O 1
ATOM 752 N N . ARG A 1 94 ? -6.338 -10.462 1.043 1.00 96.31 94 ARG A N 1
ATOM 753 C CA . ARG A 1 94 ? -5.257 -10.880 1.945 1.00 96.31 94 ARG A CA 1
ATOM 754 C C . ARG A 1 94 ? -4.188 -9.798 2.078 1.00 96.31 94 ARG A C 1
ATOM 756 O O . ARG A 1 94 ? -3.767 -9.515 3.195 1.00 96.31 94 ARG A O 1
ATOM 763 N N . THR A 1 95 ? -3.785 -9.165 0.978 1.00 96.75 95 THR A N 1
ATOM 764 C CA . THR A 1 95 ? -2.856 -8.027 0.986 1.00 96.75 95 THR A CA 1
ATOM 765 C C . THR A 1 95 ? -3.420 -6.870 1.802 1.00 96.75 95 THR A C 1
ATOM 767 O O . THR A 1 95 ? -2.708 -6.351 2.658 1.00 96.75 95 THR A O 1
ATOM 770 N N . PHE A 1 96 ? -4.702 -6.527 1.643 1.00 97.62 96 PHE A N 1
ATOM 771 C CA . PHE A 1 96 ? -5.348 -5.540 2.513 1.00 97.62 96 PHE A CA 1
ATOM 772 C C . PHE A 1 96 ? -5.280 -5.950 3.986 1.00 97.62 96 PHE A C 1
ATOM 774 O O . PHE A 1 96 ? -4.849 -5.162 4.824 1.00 97.62 96 PHE A O 1
ATOM 781 N N . THR A 1 97 ? -5.624 -7.205 4.292 1.00 95.75 97 THR A N 1
ATOM 782 C CA . THR A 1 97 ? -5.539 -7.739 5.657 1.00 95.75 97 THR A CA 1
ATOM 783 C C . THR A 1 97 ? -4.131 -7.693 6.218 1.00 95.75 97 THR A C 1
ATOM 785 O O . THR A 1 97 ? -3.934 -7.589 7.427 1.00 95.75 97 THR A O 1
ATOM 788 N N . HIS A 1 98 ? -3.134 -7.722 5.342 1.00 93.81 98 HIS A N 1
ATOM 789 C CA . HIS A 1 98 ? -1.767 -7.594 5.765 1.00 93.81 98 HIS A CA 1
ATOM 790 C C . HIS A 1 98 ? -1.323 -6.166 6.080 1.00 93.81 98 HIS A C 1
ATOM 792 O O . HIS A 1 98 ? -0.475 -6.002 6.956 1.00 93.81 98 HIS A O 1
ATOM 798 N N . LEU A 1 99 ? -1.874 -5.180 5.381 1.00 95.00 99 LEU A N 1
ATOM 799 C CA . LEU A 1 99 ? -1.552 -3.760 5.530 1.00 95.00 99 LEU A CA 1
ATOM 800 C C . LEU A 1 99 ? -2.346 -3.116 6.665 1.00 95.00 99 LEU A C 1
ATOM 802 O O . LEU A 1 99 ? -1.812 -2.329 7.432 1.00 95.00 99 LEU A O 1
ATOM 806 N N . PHE A 1 100 ? -3.597 -3.522 6.819 1.00 95.69 100 PHE A N 1
ATOM 807 C CA . PHE A 1 100 ? -4.439 -3.174 7.944 1.00 95.69 100 PHE A CA 1
ATOM 808 C C . PHE A 1 100 ? -4.834 -4.506 8.573 1.00 95.69 100 PHE A C 1
ATOM 810 O O . PHE A 1 100 ? -5.610 -5.222 7.952 1.00 95.69 100 PHE A O 1
ATOM 817 N N . PRO A 1 101 ? -4.322 -4.919 9.741 1.00 93.81 101 PRO A N 1
ATOM 818 C CA . PRO A 1 101 ? -4.816 -6.093 10.470 1.00 93.81 101 PRO A CA 1
ATOM 819 C C . PRO A 1 101 ? -6.062 -5.756 11.300 1.00 93.81 101 PRO A C 1
ATOM 821 O O . PRO A 1 101 ? -6.404 -4.582 11.470 1.00 93.81 101 PRO A O 1
ATOM 824 N N . VAL A 1 102 ? -6.772 -6.785 11.759 1.00 92.44 102 VAL A N 1
ATOM 825 C CA . VAL A 1 102 ? -7.822 -6.655 12.783 1.00 92.44 102 VAL A CA 1
ATOM 826 C C . VAL A 1 102 ? -7.187 -6.671 14.176 1.00 92.44 102 VAL A C 1
ATOM 828 O O . VAL A 1 102 ? -6.062 -7.145 14.326 1.00 92.44 102 VAL A O 1
ATOM 831 N N . ARG A 1 103 ? -7.905 -6.180 15.193 1.00 90.50 103 ARG A N 1
ATOM 832 C CA . ARG A 1 103 ? -7.470 -6.285 16.595 1.00 90.50 103 ARG A CA 1
ATOM 833 C C . ARG A 1 103 ? -7.292 -7.759 16.981 1.00 90.50 103 ARG A C 1
ATOM 835 O O . ARG A 1 103 ? -8.144 -8.582 16.647 1.00 90.50 103 ARG A O 1
ATOM 842 N N . GLY A 1 104 ? -6.208 -8.073 17.678 1.00 86.38 104 GLY A N 1
ATOM 843 C CA . GLY A 1 104 ? -5.786 -9.427 18.037 1.00 86.38 104 GLY A CA 1
ATOM 844 C C . GLY A 1 104 ? -4.979 -10.151 16.952 1.00 86.38 104 GLY A C 1
ATOM 845 O O . GLY A 1 104 ? -4.397 -11.194 17.237 1.00 86.38 104 GLY A O 1
ATOM 846 N N . ASP A 1 105 ? -4.914 -9.617 15.725 1.00 84.81 105 ASP A N 1
ATOM 847 C CA . ASP A 1 105 ? -4.021 -10.099 14.654 1.00 84.81 105 ASP A CA 1
ATOM 848 C C . ASP A 1 105 ? -2.869 -9.107 14.391 1.00 84.81 105 ASP A C 1
ATOM 850 O O . ASP A 1 105 ? -2.140 -9.198 13.394 1.00 84.81 105 ASP A O 1
ATOM 854 N N . GLU A 1 106 ? -2.664 -8.139 15.295 1.00 72.31 106 GLU A N 1
ATOM 855 C CA . GLU A 1 106 ? -1.411 -7.400 15.351 1.00 72.31 106 GLU A CA 1
ATOM 856 C C . GLU A 1 106 ? -0.239 -8.364 15.573 1.00 72.31 106 GLU A C 1
ATOM 858 O O . GLU A 1 106 ? -0.259 -9.302 16.368 1.00 72.31 106 GLU A O 1
ATOM 863 N N . ARG A 1 107 ? 0.805 -8.181 14.775 1.00 70.25 107 ARG A N 1
ATOM 864 C CA . ARG A 1 107 ? 1.794 -9.232 14.555 1.00 70.25 107 ARG A CA 1
ATOM 865 C C . ARG A 1 107 ? 2.869 -9.226 15.629 1.00 70.25 107 ARG A C 1
ATOM 867 O O . ARG A 1 107 ? 3.637 -8.271 15.731 1.00 70.25 107 ARG A O 1
ATOM 874 N N . SER A 1 108 ? 3.021 -10.352 16.317 1.00 53.09 108 SER A N 1
ATOM 875 C CA . SER A 1 108 ? 4.213 -10.691 17.093 1.00 53.09 108 SER A CA 1
ATOM 876 C C . SER A 1 108 ? 5.268 -11.314 16.162 1.00 53.09 108 SER A C 1
ATOM 878 O O . SER A 1 108 ? 5.139 -12.440 15.694 1.00 53.09 108 SER A O 1
ATOM 880 N N . GLY A 1 109 ? 6.311 -10.558 15.802 1.00 55.78 109 GLY A N 1
ATOM 881 C CA . GLY A 1 109 ? 7.395 -11.069 14.953 1.00 55.78 109 GLY A CA 1
ATOM 882 C C . GLY A 1 109 ? 8.350 -10.000 14.415 1.00 55.78 109 GLY A C 1
ATOM 883 O O . GLY A 1 109 ? 8.162 -8.797 14.629 1.00 55.78 109 GLY A O 1
ATOM 884 N N . SER A 1 110 ? 9.393 -10.436 13.699 1.00 54.06 110 SER A N 1
ATOM 885 C CA . SER A 1 110 ? 10.326 -9.557 12.975 1.00 54.06 110 SER A CA 1
ATOM 886 C C . SER A 1 110 ? 9.640 -8.959 11.739 1.00 54.06 110 SER A C 1
ATOM 888 O O . SER A 1 110 ? 9.858 -9.372 10.603 1.00 54.06 110 SER A O 1
ATOM 890 N N . THR A 1 111 ? 8.740 -8.000 11.960 1.00 65.56 111 THR A N 1
ATOM 891 C CA . THR A 1 111 ? 8.013 -7.307 10.893 1.00 65.56 111 THR A CA 1
ATOM 892 C C . THR A 1 111 ? 8.917 -6.260 10.240 1.00 65.56 111 THR A C 1
ATOM 894 O O . THR A 1 111 ? 8.924 -5.085 10.626 1.00 65.56 111 THR A O 1
ATOM 897 N N . GLN A 1 112 ? 9.738 -6.681 9.281 1.00 67.00 112 GLN A N 1
ATOM 898 C CA . GLN A 1 112 ? 10.625 -5.773 8.563 1.00 67.00 112 GLN A CA 1
ATOM 899 C C . GLN A 1 112 ? 9.793 -4.756 7.753 1.00 67.00 112 GLN A C 1
ATOM 901 O O . GLN A 1 112 ? 8.839 -5.108 7.061 1.00 67.00 112 GLN A O 1
ATOM 906 N N . ASN A 1 113 ? 10.172 -3.480 7.839 1.00 73.81 113 ASN A N 1
ATOM 907 C CA . ASN A 1 113 ? 9.540 -2.299 7.227 1.00 73.81 113 ASN A CA 1
ATOM 908 C C . ASN A 1 113 ? 8.260 -1.778 7.907 1.00 73.81 113 ASN A C 1
ATOM 910 O O . ASN A 1 113 ? 8.127 -0.562 7.987 1.00 73.81 113 ASN A O 1
ATOM 914 N N . TYR A 1 114 ? 7.380 -2.626 8.455 1.00 84.44 114 TYR A N 1
ATOM 915 C CA . TYR A 1 114 ? 6.139 -2.157 9.107 1.00 84.44 114 TYR A CA 1
ATOM 916 C C . TYR A 1 114 ? 6.397 -1.234 10.306 1.00 84.44 114 TYR A C 1
ATOM 918 O O . TYR A 1 114 ? 5.806 -0.168 10.401 1.00 84.44 114 TYR A O 1
ATOM 926 N N . LYS A 1 115 ? 7.342 -1.590 11.189 1.00 83.00 115 LYS A N 1
ATOM 927 C CA . LYS A 1 115 ? 7.656 -0.797 12.398 1.00 83.00 115 LYS A CA 1
ATOM 928 C C . LYS A 1 115 ? 8.193 0.607 12.101 1.00 83.00 115 LYS A C 1
ATOM 930 O O . LYS A 1 115 ? 8.228 1.443 12.990 1.00 83.00 115 LYS A O 1
ATOM 935 N N . ASN A 1 116 ? 8.616 0.853 10.861 1.00 85.38 116 ASN A N 1
ATOM 936 C CA . ASN A 1 116 ? 9.174 2.130 10.422 1.00 85.38 116 ASN A CA 1
ATOM 937 C C . ASN A 1 116 ? 8.165 2.955 9.603 1.00 85.38 116 ASN A C 1
ATOM 939 O O . ASN A 1 116 ? 8.554 3.946 8.979 1.00 85.38 116 ASN A O 1
ATOM 943 N N . MET A 1 117 ? 6.908 2.514 9.529 1.00 91.31 117 MET A N 1
ATOM 944 C CA . MET A 1 117 ? 5.822 3.196 8.830 1.00 91.31 117 MET A CA 1
ATOM 945 C C . MET A 1 117 ? 4.923 3.873 9.856 1.00 91.31 117 MET A C 1
ATOM 947 O O . MET A 1 117 ? 4.359 3.207 10.722 1.00 91.31 117 MET A O 1
ATOM 951 N N . THR A 1 118 ? 4.786 5.188 9.747 1.00 94.56 118 THR A N 1
ATOM 952 C CA . THR A 1 118 ? 3.956 5.994 10.641 1.00 94.56 118 THR A CA 1
ATOM 953 C C . THR A 1 11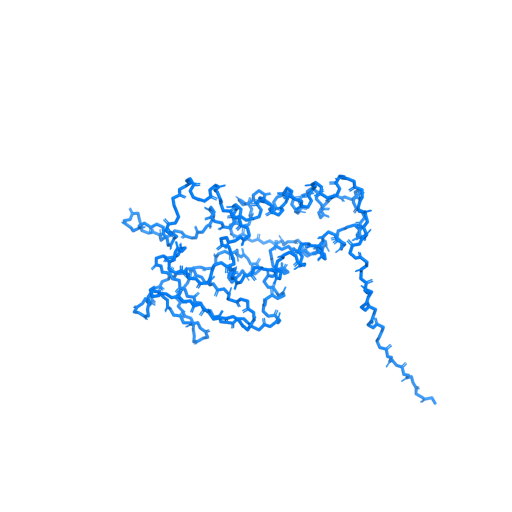8 ? 2.504 5.527 10.620 1.00 94.56 118 THR A C 1
ATOM 955 O O . THR A 1 118 ? 1.930 5.341 11.683 1.00 94.56 118 THR A O 1
ATOM 958 N N . TYR A 1 119 ? 1.927 5.217 9.451 1.00 95.62 119 TYR A N 1
ATOM 959 C CA . TYR A 1 119 ? 0.535 4.745 9.386 1.00 95.62 119 TYR A CA 1
ATOM 960 C C . TYR A 1 119 ? 0.335 3.452 10.180 1.00 95.62 119 TYR A C 1
ATOM 962 O O . TYR A 1 119 ? -0.740 3.224 10.724 1.00 95.62 119 TYR A O 1
ATOM 970 N N . TRP A 1 120 ? 1.353 2.587 10.212 1.00 93.81 120 TRP A N 1
ATOM 971 C CA . TRP A 1 120 ? 1.277 1.314 10.911 1.00 93.81 120 TRP A CA 1
ATOM 972 C C . TRP A 1 120 ? 1.337 1.525 12.420 1.00 93.81 120 TRP A C 1
ATOM 974 O O . TRP A 1 120 ? 0.591 0.874 13.150 1.00 93.81 120 TRP A O 1
ATOM 984 N N . LEU A 1 121 ? 2.202 2.431 12.881 1.00 92.06 121 LEU A N 1
ATOM 985 C CA . LEU A 1 121 ? 2.279 2.819 14.288 1.00 92.06 121 LEU A CA 1
ATOM 986 C C . LEU A 1 121 ? 0.969 3.466 14.743 1.00 92.06 121 LEU A C 1
ATOM 988 O O . LEU A 1 121 ? 0.417 3.017 15.741 1.00 92.06 121 LEU A O 1
ATOM 992 N N . ASP A 1 122 ? 0.430 4.406 13.964 1.00 93.06 122 ASP A N 1
ATOM 993 C CA . ASP A 1 122 ? -0.868 5.030 14.232 1.00 93.06 122 ASP A CA 1
ATOM 994 C C . ASP A 1 122 ? -1.969 3.953 14.263 1.00 93.06 122 ASP A C 1
ATOM 996 O O . ASP A 1 122 ? -2.658 3.798 15.264 1.00 93.06 122 ASP A O 1
ATOM 1000 N N . TRP A 1 123 ? -2.106 3.134 13.211 1.00 94.50 123 TRP A N 1
ATOM 1001 C CA . TRP A 1 123 ? -3.154 2.106 13.119 1.00 94.50 123 TRP A CA 1
ATOM 1002 C C . TRP A 1 123 ? -3.091 1.088 14.262 1.00 94.50 123 TRP A C 1
ATOM 1004 O O . TRP A 1 123 ? -4.102 0.810 14.906 1.00 94.50 123 TRP A O 1
ATOM 1014 N N . THR A 1 124 ? -1.915 0.512 14.517 1.00 92.19 124 THR A N 1
ATOM 1015 C CA . THR A 1 124 ? -1.776 -0.547 15.526 1.00 92.19 124 THR A CA 1
ATOM 1016 C C . THR A 1 124 ? -1.741 0.000 16.951 1.00 92.19 124 THR A C 1
ATOM 1018 O O . THR A 1 124 ? -2.349 -0.596 17.832 1.00 92.19 124 THR A O 1
ATOM 1021 N N . GLY A 1 125 ? -1.076 1.130 17.187 1.00 89.44 125 GLY A N 1
ATOM 1022 C CA . GLY A 1 125 ? -0.956 1.754 18.503 1.00 89.44 125 GLY A CA 1
ATOM 1023 C C . GLY A 1 125 ? -2.225 2.491 18.914 1.00 89.44 125 GLY A C 1
ATOM 1024 O O . GLY A 1 125 ? -2.884 2.095 19.876 1.00 89.44 125 GLY A O 1
ATOM 1025 N N . ASP A 1 126 ? -2.585 3.528 18.161 1.00 91.00 126 ASP A N 1
ATOM 1026 C CA . ASP A 1 126 ? -3.637 4.471 18.551 1.00 91.00 126 ASP A CA 1
ATOM 1027 C C . ASP A 1 126 ? -5.046 3.895 18.374 1.00 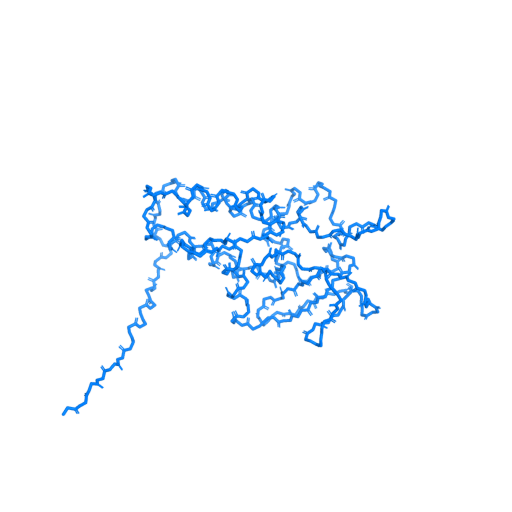91.00 126 ASP A C 1
ATOM 1029 O O . ASP A 1 126 ? -5.964 4.316 19.084 1.00 91.00 126 ASP A O 1
ATOM 1033 N N . TYR A 1 127 ? -5.220 2.917 17.470 1.00 91.50 127 TYR A N 1
ATOM 1034 C CA . TYR A 1 127 ? -6.525 2.304 17.200 1.00 91.50 127 TYR A CA 1
ATOM 1035 C C . TYR A 1 127 ? -6.637 0.862 17.684 1.00 91.50 127 TYR A C 1
ATOM 1037 O O . TYR A 1 127 ? -7.471 0.570 18.546 1.00 91.50 127 TYR A O 1
ATOM 1045 N N . LEU A 1 128 ? -5.820 -0.063 17.166 1.00 91.75 128 LEU A N 1
ATOM 1046 C CA . LEU A 1 128 ? -5.974 -1.475 17.532 1.00 91.75 128 LEU A CA 1
ATOM 1047 C C . LEU A 1 128 ? -5.683 -1.723 19.013 1.00 91.75 128 LEU A C 1
ATOM 1049 O O . LEU A 1 128 ? -6.501 -2.353 19.677 1.00 91.75 128 LEU A O 1
ATOM 1053 N N . ASN A 1 129 ? -4.591 -1.189 19.553 1.00 90.56 129 ASN A N 1
ATOM 1054 C CA . ASN A 1 129 ? -4.190 -1.442 20.940 1.00 90.56 129 ASN A CA 1
ATOM 1055 C C . ASN A 1 129 ? -4.882 -0.523 21.959 1.00 90.56 129 ASN A C 1
ATOM 1057 O O . ASN A 1 129 ? -4.744 -0.724 23.165 1.00 90.56 129 ASN A O 1
ATOM 1061 N N . ASN A 1 130 ? -5.646 0.468 21.499 1.00 90.25 130 ASN A N 1
ATOM 1062 C CA . ASN A 1 130 ? -6.359 1.391 22.367 1.00 90.25 130 ASN A CA 1
ATOM 1063 C C . ASN A 1 130 ? -7.689 0.790 22.838 1.00 90.25 130 ASN A C 1
ATOM 1065 O O . ASN A 1 130 ? -8.679 0.762 22.101 1.00 90.25 130 ASN A O 1
ATOM 1069 N N . SER A 1 131 ? -7.728 0.342 24.093 1.00 89.12 131 SER A N 1
ATOM 1070 C CA . SER A 1 131 ? -8.908 -0.278 24.706 1.00 89.12 131 SER A CA 1
ATOM 1071 C C . SER A 1 131 ? -10.132 0.638 24.773 1.00 89.12 131 SER A C 1
ATOM 1073 O O . SER A 1 131 ? -11.243 0.137 24.919 1.00 89.12 131 SER A O 1
ATOM 1075 N N . ASN A 1 132 ? -9.951 1.956 24.645 1.00 91.94 132 ASN A N 1
ATOM 1076 C CA . ASN A 1 132 ? -11.059 2.910 24.632 1.00 91.94 132 ASN A CA 1
ATOM 1077 C C . ASN A 1 132 ? -11.802 2.930 23.292 1.00 91.94 132 ASN A C 1
ATOM 1079 O O . ASN A 1 132 ? -12.918 3.438 23.233 1.00 91.94 132 ASN A O 1
ATOM 1083 N N . ILE A 1 133 ? -11.216 2.378 22.223 1.00 90.56 133 ILE A N 1
ATOM 1084 C CA . ILE A 1 133 ? -11.875 2.294 20.919 1.00 90.56 133 ILE A CA 1
ATOM 1085 C C . ILE A 1 133 ? -12.642 0.967 20.820 1.00 90.56 133 ILE A C 1
ATOM 1087 O O . ILE A 1 133 ? -12.022 -0.106 20.866 1.00 90.56 133 ILE A O 1
ATOM 1091 N N . PRO A 1 134 ? -13.978 0.997 20.650 1.00 93.12 134 PRO A N 1
ATOM 1092 C CA . PRO A 1 134 ? -14.775 -0.213 20.491 1.00 93.12 134 PRO A CA 1
ATOM 1093 C C . PRO A 1 134 ? -14.387 -1.023 19.247 1.00 93.12 134 PRO A C 1
ATOM 1095 O O . PRO A 1 134 ? -14.051 -0.474 18.196 1.00 93.12 134 PRO A O 1
ATOM 1098 N N . ASN A 1 135 ? -14.523 -2.352 19.326 1.00 92.06 135 ASN A N 1
ATOM 1099 C CA . ASN A 1 135 ? -14.288 -3.244 18.180 1.00 92.06 135 ASN A CA 1
ATOM 1100 C C . ASN A 1 135 ? -15.181 -2.907 16.978 1.00 92.06 135 ASN A C 1
ATOM 1102 O O . ASN A 1 135 ? -14.731 -3.007 15.838 1.00 92.06 135 ASN A O 1
ATOM 1106 N N . ALA A 1 136 ? -16.422 -2.484 17.233 1.00 92.25 136 ALA A N 1
ATOM 1107 C CA . ALA A 1 136 ? -17.349 -2.049 16.193 1.00 92.25 136 ALA A CA 1
ATOM 1108 C C . ALA A 1 136 ? -16.788 -0.856 15.400 1.00 92.25 136 ALA A C 1
ATOM 1110 O O . ALA A 1 136 ? -16.788 -0.885 14.171 1.00 92.25 136 ALA A O 1
ATOM 1111 N N . THR A 1 137 ? -16.209 0.136 16.087 1.00 92.94 137 THR A N 1
ATOM 1112 C CA . THR A 1 137 ? -15.575 1.302 15.458 1.00 92.94 137 THR A CA 1
ATOM 1113 C C . THR A 1 137 ? -14.391 0.891 14.586 1.00 92.94 137 THR A C 1
ATOM 1115 O O . THR A 1 137 ? -14.298 1.319 13.439 1.00 92.94 137 THR A O 1
ATOM 1118 N N . ILE A 1 138 ? -13.520 -0.002 15.068 1.00 93.44 138 ILE A N 1
ATOM 1119 C CA . ILE A 1 138 ? -12.380 -0.510 14.280 1.00 93.44 138 ILE A CA 1
ATOM 1120 C C . ILE A 1 138 ? -12.851 -1.279 13.049 1.00 93.44 138 ILE A C 1
ATOM 1122 O O . ILE A 1 138 ? -12.295 -1.105 11.962 1.00 93.44 138 ILE A O 1
ATOM 1126 N N . HIS A 1 139 ? -13.866 -2.131 13.203 1.00 94.06 139 HIS A N 1
ATOM 1127 C CA . HIS A 1 139 ? -14.442 -2.878 12.090 1.00 94.06 139 HIS A CA 1
ATOM 1128 C C . HIS A 1 139 ? -14.986 -1.927 11.020 1.00 94.06 139 HIS A C 1
ATOM 1130 O O . HIS A 1 139 ? -14.695 -2.093 9.833 1.00 94.06 139 HIS A O 1
ATOM 1136 N N . LEU A 1 140 ? -15.706 -0.889 11.444 1.00 93.06 140 LEU A N 1
ATOM 1137 C CA . LEU A 1 140 ? -16.257 0.117 10.552 1.00 93.06 140 LEU A CA 1
ATOM 1138 C C . LEU A 1 140 ? -15.146 0.920 9.854 1.00 93.06 140 LEU A C 1
ATOM 1140 O O . LEU A 1 140 ? -15.121 0.994 8.625 1.00 93.06 140 LEU A O 1
ATOM 1144 N N . MET A 1 141 ? -14.151 1.414 10.597 1.00 95.12 141 MET A N 1
ATOM 1145 C CA . MET A 1 141 ? -12.973 2.084 10.029 1.00 95.12 141 MET A CA 1
ATOM 1146 C C . MET A 1 141 ? -12.284 1.220 8.970 1.00 95.12 141 MET A C 1
ATOM 1148 O O . MET A 1 141 ? -12.009 1.669 7.856 1.00 95.12 141 MET A O 1
ATOM 1152 N N . ARG A 1 142 ? -12.054 -0.055 9.287 1.00 96.50 142 ARG A N 1
ATOM 1153 C CA . ARG A 1 142 ? -11.454 -1.025 8.374 1.00 96.50 142 ARG A CA 1
ATOM 1154 C C . ARG A 1 142 ? -12.306 -1.236 7.123 1.00 96.50 142 ARG A C 1
ATOM 1156 O O . ARG A 1 142 ? -11.749 -1.289 6.028 1.00 96.50 142 ARG A O 1
ATOM 1163 N N . LYS A 1 143 ? -13.632 -1.332 7.254 1.00 95.88 143 LYS A N 1
ATOM 1164 C CA . LYS A 1 143 ? -14.556 -1.442 6.112 1.00 95.88 143 LYS A CA 1
ATOM 1165 C C . LYS A 1 143 ? -14.425 -0.224 5.192 1.00 95.88 143 LYS A C 1
ATOM 1167 O O . LYS A 1 143 ? -14.356 -0.387 3.974 1.00 95.88 143 LYS A O 1
ATOM 1172 N N . HIS A 1 144 ? -14.289 0.980 5.750 1.00 95.44 144 HIS A N 1
ATOM 1173 C CA . HIS A 1 144 ? -14.062 2.209 4.980 1.00 95.44 144 HIS A CA 1
ATOM 1174 C C . HIS A 1 144 ? -12.688 2.248 4.304 1.00 95.44 144 HIS A C 1
ATOM 1176 O O . HIS A 1 144 ? -12.601 2.559 3.113 1.00 95.44 144 HIS A O 1
ATOM 1182 N N . LEU A 1 145 ? -11.628 1.860 5.015 1.00 97.69 145 LEU A N 1
ATOM 1183 C CA . LEU A 1 145 ? -10.293 1.710 4.434 1.00 97.69 145 LEU A CA 1
ATOM 1184 C C . LEU A 1 145 ? -10.304 0.691 3.291 1.00 97.69 145 LEU A C 1
ATOM 1186 O O . LEU A 1 145 ? -9.714 0.953 2.250 1.00 97.69 145 LEU A O 1
ATOM 1190 N N . TYR A 1 146 ? -11.027 -0.425 3.429 1.00 97.81 146 TYR A N 1
ATOM 1191 C CA . TYR A 1 146 ? -11.131 -1.434 2.375 1.00 97.81 146 TYR A CA 1
ATOM 1192 C C . TYR A 1 146 ? -11.890 -0.925 1.146 1.00 97.81 146 TYR A C 1
ATOM 1194 O O . TYR A 1 146 ? -11.450 -1.142 0.017 1.00 97.81 146 TYR A O 1
ATOM 1202 N N . LYS A 1 147 ? -12.995 -0.190 1.342 1.00 96.94 147 LYS A N 1
ATOM 1203 C CA . LYS A 1 147 ? -13.711 0.490 0.246 1.00 96.94 147 LYS A CA 1
ATOM 1204 C C . LYS A 1 147 ? -12.770 1.416 -0.533 1.00 96.94 147 LYS A C 1
ATOM 1206 O O . LYS A 1 147 ? -12.811 1.431 -1.760 1.00 96.94 147 LYS A O 1
ATOM 1211 N N . ARG A 1 148 ? -11.913 2.165 0.168 1.00 97.44 148 ARG A N 1
ATOM 1212 C CA . ARG A 1 148 ? -10.916 3.063 -0.438 1.00 97.44 148 ARG A CA 1
ATOM 1213 C C . ARG A 1 148 ? -9.790 2.286 -1.131 1.00 97.44 148 ARG A C 1
ATOM 1215 O O . ARG A 1 148 ? -9.467 2.574 -2.277 1.00 97.44 148 ARG A O 1
ATOM 1222 N N . PHE A 1 149 ? -9.290 1.231 -0.495 1.00 98.31 149 PHE A N 1
ATOM 1223 C CA . PHE A 1 149 ? -8.280 0.318 -1.031 1.00 98.31 149 PHE A CA 1
ATOM 1224 C C . PHE A 1 149 ? -8.706 -0.359 -2.333 1.00 98.31 149 PHE A C 1
ATOM 1226 O O . PHE A 1 149 ? -7.909 -0.462 -3.259 1.00 98.31 149 PHE A O 1
ATOM 1233 N N . ASN A 1 150 ? -9.977 -0.742 -2.458 1.00 97.81 150 ASN A N 1
ATOM 1234 C CA . ASN A 1 150 ? -10.517 -1.325 -3.689 1.00 97.81 150 ASN A CA 1
ATOM 1235 C C . ASN A 1 150 ? -10.620 -0.337 -4.861 1.00 97.81 150 ASN A C 1
ATOM 1237 O O . ASN A 1 150 ? -10.911 -0.763 -5.976 1.00 97.81 150 ASN A O 1
ATOM 1241 N N . LYS A 1 151 ? -10.378 0.960 -4.634 1.00 97.75 151 LYS A N 1
ATOM 1242 C CA . LYS A 1 151 ? -10.217 1.941 -5.715 1.00 97.75 151 LYS A CA 1
ATOM 1243 C C . LYS A 1 151 ? -8.789 1.984 -6.255 1.00 97.75 151 LYS A C 1
ATOM 1245 O O . LYS A 1 151 ? -8.588 2.549 -7.323 1.00 97.75 151 LYS A O 1
ATOM 1250 N N . LEU A 1 152 ? -7.807 1.433 -5.539 1.00 98.25 152 LEU A N 1
ATOM 1251 C CA . LEU A 1 152 ? -6.428 1.342 -6.016 1.00 98.25 152 LEU A CA 1
ATOM 1252 C C . LEU A 1 152 ? -6.305 0.210 -7.038 1.00 98.25 152 LEU A C 1
ATOM 1254 O O . LEU A 1 152 ? -7.048 -0.770 -6.985 1.00 98.25 152 LEU A O 1
ATOM 1258 N N . ARG A 1 153 ? -5.357 0.337 -7.969 1.00 98.31 153 ARG A N 1
ATOM 1259 C CA . ARG A 1 153 ? -5.170 -0.639 -9.054 1.00 98.31 153 ARG A CA 1
ATOM 1260 C C . ARG A 1 153 ? -3.926 -1.494 -8.899 1.00 98.31 153 ARG A C 1
ATOM 1262 O O . ARG A 1 153 ? -3.828 -2.540 -9.532 1.00 98.31 153 ARG A O 1
ATOM 1269 N N . TRP A 1 154 ? -3.002 -1.097 -8.038 1.00 98.31 154 TRP A N 1
ATOM 1270 C CA . TRP A 1 154 ? -1.852 -1.909 -7.679 1.00 98.31 154 TRP A CA 1
ATOM 1271 C C . TRP A 1 154 ? -1.405 -1.596 -6.257 1.00 98.31 154 TRP A C 1
ATOM 1273 O O . TRP A 1 154 ? -1.654 -0.508 -5.744 1.00 98.31 154 TRP A O 1
ATOM 1283 N N . MET A 1 155 ? -0.743 -2.560 -5.626 1.00 97.62 155 MET A N 1
ATOM 1284 C CA . MET A 1 155 ? -0.128 -2.426 -4.309 1.00 97.62 155 MET A CA 1
ATOM 1285 C C . MET A 1 155 ? 1.127 -3.285 -4.197 1.00 97.62 155 MET A C 1
ATOM 1287 O O . MET A 1 155 ? 1.304 -4.203 -4.999 1.00 97.62 155 MET A O 1
ATOM 1291 N N . PRO A 1 156 ? 2.002 -3.057 -3.202 1.00 95.94 156 PRO A N 1
ATOM 1292 C CA . PRO A 1 156 ? 2.982 -4.069 -2.834 1.00 95.94 156 PRO A CA 1
ATOM 1293 C C . PRO A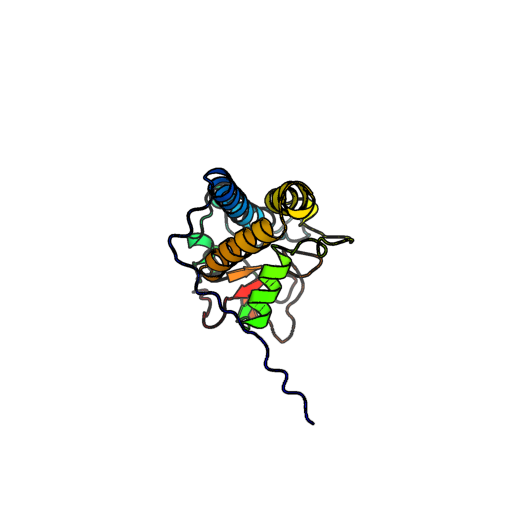 1 156 ? 2.266 -5.401 -2.613 1.00 95.94 156 PRO A C 1
ATOM 1295 O O . PRO A 1 156 ? 1.204 -5.434 -1.984 1.00 95.94 156 PRO A O 1
ATOM 1298 N N . LEU A 1 157 ? 2.854 -6.503 -3.078 1.00 95.94 157 LEU A N 1
ATOM 1299 C CA . LEU A 1 157 ? 2.409 -7.843 -2.700 1.00 95.94 157 LEU A CA 1
ATOM 1300 C C . LEU A 1 157 ? 2.822 -8.097 -1.245 1.00 95.94 157 LEU A C 1
ATOM 1302 O O . LEU A 1 157 ? 3.746 -8.860 -0.951 1.00 95.94 157 LEU A O 1
ATOM 1306 N N . ALA A 1 158 ? 2.163 -7.377 -0.337 1.00 94.12 158 ALA A N 1
ATOM 1307 C CA . ALA A 1 158 ? 2.474 -7.378 1.073 1.00 94.12 158 ALA A CA 1
ATOM 1308 C C . ALA A 1 158 ? 2.284 -8.783 1.620 1.00 94.12 158 ALA A C 1
ATOM 1310 O O . ALA A 1 158 ? 1.304 -9.464 1.316 1.00 94.12 158 ALA A O 1
ATOM 1311 N N . GLN A 1 159 ? 3.239 -9.202 2.436 1.00 90.69 159 GLN A N 1
ATOM 1312 C CA . GLN A 1 159 ? 3.194 -10.442 3.188 1.00 90.69 159 GLN A CA 1
ATOM 1313 C C . GLN A 1 159 ? 3.006 -10.131 4.667 1.00 90.69 159 GLN A C 1
ATOM 1315 O O . GLN A 1 159 ? 3.087 -8.977 5.109 1.00 90.69 159 GLN A O 1
ATOM 1320 N N . ARG A 1 160 ? 2.798 -11.192 5.449 1.00 86.38 160 ARG A N 1
ATOM 1321 C CA . ARG A 1 160 ? 2.658 -11.084 6.899 1.00 86.38 160 ARG A CA 1
ATOM 1322 C C . ARG A 1 160 ? 3.845 -10.370 7.551 1.00 86.38 160 ARG A C 1
ATOM 1324 O O . ARG A 1 160 ? 3.673 -9.580 8.460 1.00 86.38 160 ARG A O 1
ATOM 1331 N N . GLU A 1 161 ? 5.063 -10.593 7.089 1.00 84.12 161 GLU A N 1
ATOM 1332 C CA . GLU A 1 161 ? 6.236 -10.033 7.772 1.00 84.12 161 GLU A CA 1
ATOM 1333 C C . GLU A 1 161 ? 6.732 -8.730 7.144 1.00 84.12 161 GLU A C 1
ATOM 1335 O O . GLU A 1 161 ? 7.445 -7.969 7.795 1.00 84.12 161 GLU A O 1
ATOM 1340 N N . ARG A 1 162 ? 6.385 -8.455 5.879 1.00 87.88 162 ARG A N 1
ATOM 1341 C CA . ARG A 1 162 ? 6.971 -7.353 5.101 1.00 87.88 162 ARG A CA 1
ATOM 1342 C C . ARG A 1 162 ? 5.956 -6.736 4.151 1.00 87.88 162 ARG A C 1
ATOM 1344 O O . ARG A 1 162 ? 5.296 -7.462 3.414 1.00 87.88 162 ARG A O 1
ATOM 1351 N N . VAL A 1 163 ? 5.889 -5.405 4.120 1.00 91.25 163 VAL A N 1
ATOM 1352 C CA . VAL A 1 163 ? 5.111 -4.673 3.103 1.00 91.25 163 VAL A CA 1
ATOM 1353 C C . VAL A 1 163 ? 5.738 -4.855 1.729 1.00 91.25 163 VAL A C 1
ATOM 1355 O O . VAL A 1 163 ? 5.106 -5.343 0.802 1.00 91.25 163 VAL A O 1
ATOM 1358 N N . TRP A 1 164 ? 7.017 -4.507 1.620 1.00 91.00 164 TRP A N 1
ATOM 1359 C CA . TRP A 1 164 ? 7.783 -4.671 0.396 1.00 91.00 164 TRP A CA 1
ATOM 1360 C C . TRP A 1 164 ? 8.620 -5.941 0.475 1.00 91.00 164 TRP A C 1
ATOM 1362 O O . TRP A 1 164 ? 9.619 -6.006 1.202 1.00 91.00 164 TRP A O 1
ATOM 1372 N N . VAL A 1 165 ? 8.204 -6.954 -0.281 1.00 90.31 165 VAL A N 1
ATOM 1373 C CA . VAL A 1 165 ? 9.024 -8.132 -0.559 1.00 90.31 165 VAL A CA 1
ATOM 1374 C C . VAL A 1 165 ? 9.911 -7.812 -1.750 1.00 90.31 165 VAL A C 1
ATOM 1376 O O . VAL A 1 165 ? 9.403 -7.436 -2.798 1.00 90.31 165 VAL A O 1
ATOM 1379 N N . SER A 1 166 ? 11.223 -7.979 -1.584 1.00 90.06 166 SER A N 1
ATOM 1380 C CA . SER A 1 166 ? 12.196 -7.828 -2.669 1.00 90.06 166 SER A CA 1
ATOM 1381 C C . SER A 1 166 ? 13.015 -9.094 -2.805 1.00 90.06 166 SER A C 1
ATOM 1383 O O . SER A 1 166 ? 13.928 -9.351 -2.016 1.00 90.06 166 SER A O 1
ATOM 1385 N N . LYS A 1 167 ? 12.624 -9.925 -3.767 1.00 90.50 167 LYS A N 1
ATOM 1386 C CA . LYS A 1 167 ? 13.194 -11.247 -4.046 1.00 90.50 167 LYS A CA 1
ATOM 1387 C C . LYS A 1 167 ? 13.137 -11.494 -5.551 1.00 90.50 167 LYS A C 1
ATOM 1389 O O . LYS A 1 167 ? 12.412 -10.798 -6.250 1.00 90.50 167 LYS A O 1
ATOM 1394 N N . LYS A 1 168 ? 13.885 -12.491 -6.026 1.00 92.50 168 LYS A N 1
ATOM 1395 C CA . LYS A 1 168 ? 13.805 -12.974 -7.414 1.00 92.50 168 LYS A CA 1
ATOM 1396 C C . LYS A 1 168 ? 12.362 -13.366 -7.780 1.00 92.50 168 LYS A C 1
ATOM 1398 O O . LYS A 1 168 ? 11.605 -13.720 -6.865 1.00 92.50 168 LYS A O 1
ATOM 1403 N N . PRO A 1 169 ? 11.976 -13.332 -9.068 1.00 92.25 169 PRO A N 1
ATOM 1404 C CA . PRO A 1 169 ? 10.632 -13.719 -9.466 1.00 92.25 169 PRO A CA 1
ATOM 1405 C C . PRO A 1 169 ? 10.419 -15.212 -9.198 1.00 92.25 169 PRO A C 1
ATOM 1407 O O . PRO A 1 169 ? 11.327 -16.029 -9.352 1.00 92.25 169 PRO A O 1
ATOM 1410 N N . ILE A 1 170 ? 9.206 -15.560 -8.781 1.00 92.62 170 ILE A N 1
ATOM 1411 C CA . ILE A 1 170 ? 8.716 -16.943 -8.764 1.00 92.62 170 ILE A CA 1
ATOM 1412 C C . ILE A 1 170 ? 7.850 -17.175 -10.003 1.00 92.62 170 ILE A C 1
ATOM 1414 O O . ILE A 1 170 ? 7.438 -16.212 -10.638 1.00 92.62 170 ILE A O 1
ATOM 1418 N N . VAL A 1 171 ? 7.518 -18.431 -10.315 1.00 91.12 171 VAL A N 1
ATOM 1419 C CA . VAL A 1 171 ? 6.773 -18.815 -11.537 1.00 91.12 171 VAL A CA 1
ATOM 1420 C C . VAL A 1 171 ? 5.494 -17.996 -11.757 1.00 91.12 171 VAL A C 1
ATOM 1422 O O . VAL A 1 171 ? 5.139 -17.687 -12.886 1.00 91.12 171 VAL A O 1
ATOM 1425 N N . SER A 1 172 ? 4.799 -17.613 -10.684 1.00 93.88 172 SER A N 1
ATOM 1426 C CA . SER A 1 172 ? 3.560 -16.837 -10.774 1.00 93.88 172 SER A CA 1
ATOM 1427 C C . SER A 1 172 ? 3.756 -15.329 -10.973 1.00 93.88 172 SER A C 1
ATOM 1429 O O . SER A 1 172 ? 2.760 -14.611 -10.968 1.00 93.88 172 SER A O 1
ATOM 1431 N N . LEU A 1 173 ? 4.993 -14.831 -11.040 1.00 95.75 173 LEU A N 1
ATOM 1432 C CA . LEU A 1 173 ? 5.320 -13.416 -11.213 1.00 95.75 173 LEU A CA 1
ATOM 1433 C C . LEU A 1 173 ? 5.977 -13.187 -12.574 1.00 95.75 173 LEU A C 1
ATOM 1435 O O . LEU A 1 173 ? 6.895 -13.904 -12.964 1.00 95.75 173 LEU A O 1
ATOM 1439 N N . ARG A 1 174 ? 5.539 -12.136 -13.260 1.00 96.69 174 ARG A N 1
ATOM 1440 C CA . ARG A 1 174 ? 6.207 -11.566 -14.432 1.00 96.69 174 ARG A CA 1
ATOM 1441 C C . ARG A 1 174 ? 7.197 -10.496 -13.982 1.00 96.69 174 ARG A C 1
ATOM 1443 O O . ARG A 1 174 ? 7.074 -9.974 -12.877 1.00 96.69 174 ARG A O 1
ATOM 1450 N N . SER A 1 175 ? 8.164 -10.160 -14.825 1.00 96.44 175 SER A N 1
ATOM 1451 C CA . SER A 1 175 ? 9.153 -9.118 -14.539 1.00 96.44 175 SER A CA 1
ATOM 1452 C C . SER A 1 175 ? 8.947 -7.903 -15.428 1.00 96.44 175 SER A C 1
ATOM 1454 O O . SER A 1 175 ? 8.602 -8.038 -16.598 1.00 96.44 175 SER A O 1
ATOM 1456 N N . TYR A 1 176 ? 9.215 -6.727 -14.874 1.00 94.56 176 TYR A N 1
ATOM 1457 C CA . TYR A 1 176 ? 9.518 -5.527 -15.637 1.00 94.56 176 TYR A CA 1
ATOM 1458 C C . TYR A 1 176 ? 10.899 -5.001 -15.223 1.00 94.56 176 TYR A C 1
ATOM 1460 O O . TYR A 1 176 ? 11.149 -4.896 -14.020 1.00 94.56 176 TYR A O 1
ATOM 1468 N N . PRO A 1 177 ? 11.774 -4.645 -16.177 1.00 94.44 177 PRO A N 1
ATOM 1469 C CA . PRO A 1 177 ? 11.740 -5.091 -17.572 1.00 94.44 177 PRO A CA 1
ATOM 1470 C C . PRO A 1 177 ? 11.683 -6.624 -17.666 1.00 94.44 177 PRO A C 1
ATOM 1472 O O . PRO A 1 177 ? 12.057 -7.311 -16.715 1.00 94.44 177 PRO A O 1
ATOM 1475 N N . GLU A 1 178 ? 11.231 -7.185 -18.789 1.00 93.38 178 GLU A N 1
ATOM 1476 C CA . GLU A 1 178 ? 11.096 -8.649 -18.941 1.00 93.38 178 GLU A CA 1
ATOM 1477 C C . GLU A 1 178 ? 12.426 -9.393 -18.743 1.00 93.38 178 GLU A C 1
ATOM 1479 O O . GLU A 1 178 ? 12.462 -10.519 -18.251 1.00 93.38 178 GLU A O 1
ATOM 1484 N N . THR A 1 179 ? 13.539 -8.725 -19.050 1.00 92.50 179 THR A N 1
ATOM 1485 C CA . THR A 1 179 ? 14.903 -9.227 -18.854 1.00 92.50 179 THR A CA 1
ATOM 1486 C C . THR A 1 179 ? 15.369 -9.197 -17.393 1.00 92.50 179 THR A C 1
ATOM 1488 O O . THR A 1 179 ? 16.434 -9.731 -17.075 1.00 92.50 179 THR A O 1
ATOM 1491 N N . HIS A 1 180 ? 14.604 -8.592 -16.476 1.00 92.25 180 HIS A N 1
ATOM 1492 C CA . HIS A 1 180 ? 14.984 -8.463 -15.073 1.00 92.25 180 HIS A CA 1
ATOM 1493 C C . HIS A 1 180 ? 14.761 -9.772 -14.299 1.00 92.25 180 HIS A C 1
ATOM 1495 O O . HIS A 1 180 ? 13.632 -10.220 -14.084 1.00 92.25 180 HIS A O 1
ATOM 1501 N N . THR A 1 181 ? 15.855 -10.377 -13.835 1.00 90.25 181 THR A N 1
ATOM 1502 C CA . THR A 1 181 ? 15.860 -11.703 -13.180 1.00 90.25 181 THR A CA 1
ATOM 1503 C C . THR A 1 181 ? 16.406 -11.692 -11.748 1.00 90.25 181 THR A C 1
ATOM 1505 O O . THR A 1 181 ? 16.358 -12.711 -11.050 1.00 90.25 181 THR A O 1
ATOM 1508 N N . THR A 1 182 ? 16.949 -10.561 -11.292 1.00 91.12 182 THR A N 1
ATOM 1509 C CA . THR A 1 182 ? 17.479 -10.406 -9.932 1.00 91.12 182 THR A CA 1
ATOM 1510 C C . THR A 1 182 ? 16.360 -10.027 -8.963 1.00 91.12 182 THR A C 1
ATOM 1512 O O . THR A 1 182 ? 15.188 -10.155 -9.289 1.00 91.12 182 THR A O 1
ATOM 1515 N N . ALA A 1 183 ? 16.687 -9.696 -7.712 1.00 91.88 183 ALA A N 1
ATOM 1516 C CA . ALA A 1 183 ? 15.654 -9.311 -6.762 1.00 91.88 183 ALA A CA 1
ATOM 1517 C C . ALA A 1 183 ? 15.034 -7.971 -7.170 1.00 91.88 183 ALA A C 1
ATOM 1519 O O . ALA A 1 183 ? 15.775 -7.038 -7.435 1.00 91.88 183 ALA A O 1
ATOM 1520 N N . ALA A 1 184 ? 13.709 -7.861 -7.134 1.00 92.50 184 ALA A N 1
ATOM 1521 C CA . ALA A 1 184 ? 12.989 -6.598 -7.275 1.00 92.50 184 ALA A CA 1
ATOM 1522 C C . ALA A 1 184 ? 11.723 -6.607 -6.402 1.00 92.50 184 ALA A C 1
ATOM 1524 O O . ALA A 1 184 ? 11.312 -7.679 -5.936 1.00 92.50 184 ALA A O 1
ATOM 1525 N N . PRO A 1 185 ? 11.096 -5.443 -6.157 1.00 93.88 185 PRO A N 1
ATOM 1526 C CA . PRO A 1 185 ? 9.848 -5.359 -5.415 1.00 93.88 185 PRO A CA 1
ATOM 1527 C C . PRO A 1 185 ? 8.756 -6.215 -6.054 1.00 93.88 185 PRO A C 1
ATOM 1529 O O . PRO A 1 185 ? 8.545 -6.160 -7.265 1.00 93.88 185 PRO A O 1
ATOM 1532 N N . TRP A 1 186 ? 8.049 -6.985 -5.233 1.00 95.50 186 TRP A N 1
ATOM 1533 C CA . TRP A 1 186 ? 6.868 -7.724 -5.658 1.00 95.50 186 TRP A CA 1
ATOM 1534 C C . TRP A 1 186 ? 5.634 -6.827 -5.589 1.00 95.50 186 TRP A C 1
ATOM 1536 O O . TRP A 1 186 ? 5.336 -6.241 -4.545 1.00 95.50 186 TRP A O 1
ATOM 1546 N N . VAL A 1 187 ? 4.902 -6.754 -6.692 1.00 97.19 187 VAL A N 1
ATOM 1547 C CA . VAL A 1 187 ? 3.730 -5.906 -6.896 1.00 97.19 187 VAL A CA 1
ATOM 1548 C C . VAL A 1 187 ? 2.527 -6.789 -7.211 1.00 97.19 187 VAL A C 1
ATOM 1550 O O . VAL A 1 187 ? 2.595 -7.731 -8.000 1.00 97.19 187 VAL A O 1
ATOM 1553 N N . LEU A 1 188 ? 1.409 -6.489 -6.571 1.00 98.31 188 LEU A N 1
ATOM 1554 C CA . LEU A 1 188 ? 0.123 -7.098 -6.839 1.00 98.31 188 LEU A CA 1
ATOM 1555 C C . LEU A 1 188 ? -0.731 -6.100 -7.613 1.00 98.31 188 LEU A C 1
ATOM 1557 O O . LEU A 1 188 ? -0.963 -4.989 -7.141 1.00 98.31 188 LEU A O 1
ATOM 1561 N N . ILE A 1 189 ? -1.218 -6.503 -8.778 1.00 98.50 189 ILE A N 1
ATOM 1562 C CA . ILE A 1 189 ? -2.218 -5.748 -9.531 1.00 98.50 189 ILE A CA 1
ATOM 1563 C C . ILE A 1 189 ? -3.599 -6.159 -9.026 1.00 98.50 189 ILE A C 1
ATOM 1565 O O . ILE A 1 189 ? -3.849 -7.344 -8.774 1.00 98.50 189 ILE A O 1
ATOM 1569 N N . ALA A 1 190 ? -4.491 -5.187 -8.863 1.00 97.81 190 ALA A N 1
ATOM 1570 C CA . ALA A 1 190 ? -5.863 -5.434 -8.457 1.00 97.81 190 ALA A CA 1
ATOM 1571 C C . ALA A 1 190 ? -6.558 -6.382 -9.456 1.00 97.81 190 ALA A C 1
ATOM 1573 O O . ALA A 1 190 ? -6.261 -6.350 -10.654 1.00 97.81 190 ALA A O 1
ATOM 1574 N N . PRO A 1 191 ? -7.510 -7.220 -9.006 1.00 96.00 191 PRO A N 1
ATOM 1575 C CA . PRO A 1 191 ? -8.181 -8.166 -9.889 1.00 96.00 191 PRO A CA 1
ATOM 1576 C C . PRO A 1 191 ? -8.805 -7.470 -11.102 1.00 96.00 191 PRO A C 1
ATOM 1578 O O . PRO A 1 191 ? -9.389 -6.394 -10.959 1.00 96.00 191 PRO A O 1
ATOM 1581 N N . ARG A 1 192 ? -8.745 -8.121 -12.272 1.00 92.31 192 ARG A N 1
ATOM 1582 C CA . ARG A 1 192 ? -9.313 -7.639 -13.552 1.00 92.31 192 ARG A CA 1
ATOM 1583 C C . ARG A 1 192 ? -8.646 -6.387 -14.141 1.00 92.31 192 ARG A C 1
ATOM 1585 O O . ARG A 1 192 ? -9.209 -5.791 -15.052 1.00 92.31 192 ARG A O 1
ATOM 1592 N N . HIS A 1 193 ? -7.477 -6.003 -13.643 1.00 94.00 193 HIS A N 1
ATOM 1593 C CA . HIS A 1 193 ? -6.657 -4.945 -14.224 1.00 94.00 193 HIS A CA 1
ATOM 1594 C C . HIS A 1 193 ? -5.367 -5.539 -14.791 1.00 94.00 193 HIS A C 1
ATOM 1596 O O . HIS A 1 193 ? -4.876 -6.539 -14.271 1.00 94.00 193 HIS A O 1
ATOM 1602 N N . GLU A 1 194 ? -4.814 -4.894 -15.816 1.00 92.44 194 GLU A N 1
ATOM 1603 C CA . GLU A 1 194 ? -3.553 -5.275 -16.455 1.00 92.44 194 GLU A CA 1
ATOM 1604 C C . GLU A 1 194 ? -2.616 -4.054 -16.451 1.00 92.44 194 GLU A C 1
ATOM 1606 O O . GLU A 1 194 ? -3.068 -2.957 -16.793 1.00 92.44 194 GLU A O 1
ATOM 1611 N N . PRO A 1 195 ? -1.350 -4.191 -16.024 1.00 94.06 195 PRO A N 1
ATOM 1612 C CA . PRO A 1 195 ? -0.399 -3.087 -16.047 1.00 94.06 195 PRO A CA 1
ATOM 1613 C C . PRO A 1 195 ? 0.142 -2.834 -17.459 1.00 94.06 195 PRO A C 1
ATOM 1615 O O . PRO A 1 195 ? 0.194 -3.743 -18.287 1.00 94.06 195 PRO A O 1
ATOM 1618 N N . THR A 1 196 ? 0.605 -1.610 -17.703 1.00 93.25 196 THR A N 1
ATOM 1619 C CA . THR A 1 196 ? 1.316 -1.212 -18.927 1.00 93.25 196 THR A CA 1
ATOM 1620 C C . THR A 1 196 ? 2.723 -0.708 -18.596 1.00 93.25 196 THR A C 1
ATOM 1622 O O . THR A 1 196 ? 3.022 -0.385 -17.441 1.00 93.25 196 THR A O 1
ATOM 1625 N N . PHE A 1 197 ? 3.609 -0.701 -19.595 1.00 90.3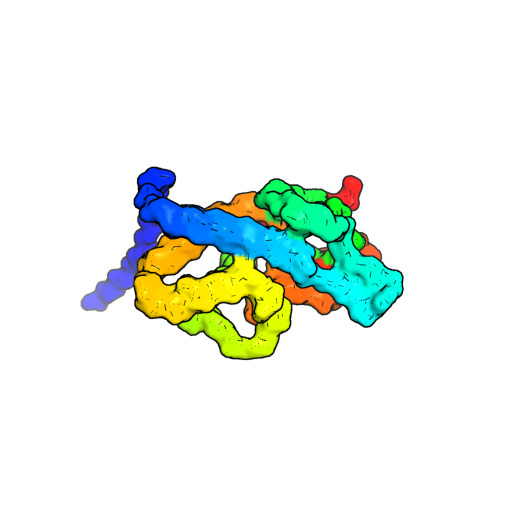1 197 PHE A N 1
ATOM 1626 C CA . PHE A 1 197 ? 5.054 -0.495 -19.405 1.00 90.31 197 PHE A CA 1
ATOM 1627 C C . PHE A 1 197 ? 5.758 0.231 -20.571 1.00 90.31 197 PHE A C 1
ATOM 1629 O O . PHE A 1 197 ? 6.980 0.394 -20.521 1.00 90.31 197 PHE A O 1
ATOM 1636 N N . ASP A 1 198 ? 4.995 0.597 -21.602 1.00 80.06 198 ASP A N 1
ATOM 1637 C CA . ASP A 1 198 ? 5.383 1.138 -22.912 1.00 80.06 198 ASP A CA 1
ATOM 1638 C C . ASP A 1 198 ? 5.629 2.654 -22.962 1.00 80.06 198 ASP A C 1
ATOM 1640 O O . ASP A 1 198 ? 4.751 3.425 -22.525 1.00 80.06 198 ASP A O 1
#